Protein AF-A0A4V2V9N5-F1 (afdb_monomer)

Organism: Rhizobium sullae (NCBI:txid50338)

Sequence (216 aa):
MDKICREYNTDHERLFGAHVVWTDFKARLDALLKSLHTYPPVLHHDFVGLPFEEHFRKRVDDHRTHQERLLASREEAKRQMAEARATKIQSDARRVLGRDVDEWLSRGLVGDSGLKPEEVSAASDEGHDRMQRILFGKEREMEEQARQRMIASNKRTKARAMLTMAAGNAFATEQHAELWLNTGNPALRGARPIDYCTDDGTLAEVLLHLPKSRRR

Structure (mmCIF, N/CA/C/O backbone):
data_AF-A0A4V2V9N5-F1
#
_entry.id   AF-A0A4V2V9N5-F1
#
loop_
_atom_site.group_PDB
_atom_site.id
_atom_site.type_symbol
_atom_site.label_atom_id
_atom_site.label_alt_id
_atom_site.label_comp_id
_atom_site.label_asym_id
_atom_site.label_entity_id
_atom_site.label_seq_id
_atom_site.pdbx_PDB_ins_code
_atom_site.Cartn_x
_atom_site.Cartn_y
_atom_site.Cartn_z
_atom_site.occupancy
_atom_site.B_iso_or_equiv
_atom_site.auth_seq_id
_atom_site.auth_comp_id
_atom_site.auth_asym_id
_atom_site.auth_atom_id
_atom_site.pdbx_PDB_model_num
ATOM 1 N N . MET A 1 1 ? 59.777 25.377 -89.696 1.00 46.19 1 MET A N 1
ATOM 2 C CA . MET A 1 1 ? 59.028 26.087 -88.639 1.00 46.19 1 MET A CA 1
ATOM 3 C C . MET A 1 1 ? 57.807 25.306 -88.133 1.00 46.19 1 MET A C 1
ATOM 5 O O . MET A 1 1 ? 57.441 25.525 -86.996 1.00 46.19 1 MET A O 1
ATOM 9 N N . ASP A 1 2 ? 57.253 24.327 -88.869 1.00 50.34 2 ASP A N 1
ATOM 10 C CA . ASP A 1 2 ? 56.064 23.554 -88.426 1.00 50.34 2 ASP A CA 1
ATOM 11 C C . ASP A 1 2 ? 56.312 22.317 -87.535 1.00 50.34 2 ASP A C 1
ATOM 13 O O . ASP A 1 2 ? 55.369 21.753 -86.984 1.00 50.34 2 ASP A O 1
ATOM 17 N N . LYS A 1 3 ? 57.561 21.858 -87.372 1.00 47.22 3 LYS A N 1
ATOM 18 C CA . LYS A 1 3 ? 57.862 20.681 -86.529 1.00 47.22 3 LYS A CA 1
ATOM 19 C C . LYS A 1 3 ? 57.963 21.005 -85.036 1.00 47.22 3 LYS A C 1
ATOM 21 O O . LYS A 1 3 ? 57.568 20.184 -84.222 1.00 47.22 3 LYS A O 1
ATOM 26 N N . ILE A 1 4 ? 58.414 22.211 -84.688 1.00 47.72 4 ILE A N 1
ATOM 27 C CA . ILE A 1 4 ? 58.631 22.614 -83.290 1.00 47.72 4 ILE A CA 1
ATOM 28 C C . ILE A 1 4 ? 57.290 22.911 -82.598 1.00 47.72 4 ILE A C 1
ATOM 30 O O . ILE A 1 4 ? 57.096 22.526 -81.453 1.00 47.72 4 ILE A O 1
ATOM 34 N N . CYS A 1 5 ? 56.299 23.468 -83.302 1.00 43.88 5 CYS A N 1
ATOM 35 C CA . CYS A 1 5 ? 54.985 23.741 -82.704 1.00 43.88 5 CYS A CA 1
ATOM 36 C C . CYS A 1 5 ? 54.130 22.485 -82.433 1.00 43.88 5 CYS A C 1
ATOM 38 O O . CYS A 1 5 ? 53.184 22.570 -81.655 1.00 43.88 5 CYS A O 1
ATOM 40 N N . ARG A 1 6 ? 54.437 21.320 -83.031 1.00 45.06 6 ARG A N 1
ATOM 41 C CA . ARG A 1 6 ? 53.718 20.065 -82.724 1.00 45.06 6 ARG A CA 1
ATOM 42 C C . ARG A 1 6 ? 54.227 19.379 -81.460 1.00 45.06 6 ARG A C 1
ATOM 44 O O . ARG A 1 6 ? 53.406 18.860 -80.716 1.00 45.06 6 ARG A O 1
ATOM 51 N N . GLU A 1 7 ? 55.530 19.414 -81.183 1.00 45.56 7 GLU A N 1
ATOM 52 C CA . GLU A 1 7 ? 56.090 18.782 -79.977 1.00 45.56 7 GLU A CA 1
ATOM 53 C C . GLU A 1 7 ? 55.644 19.502 -78.694 1.00 45.56 7 GLU A C 1
ATOM 55 O O . GLU A 1 7 ? 55.208 18.836 -77.755 1.00 45.56 7 GLU A O 1
ATOM 60 N N . TYR A 1 8 ? 55.582 20.841 -78.700 1.00 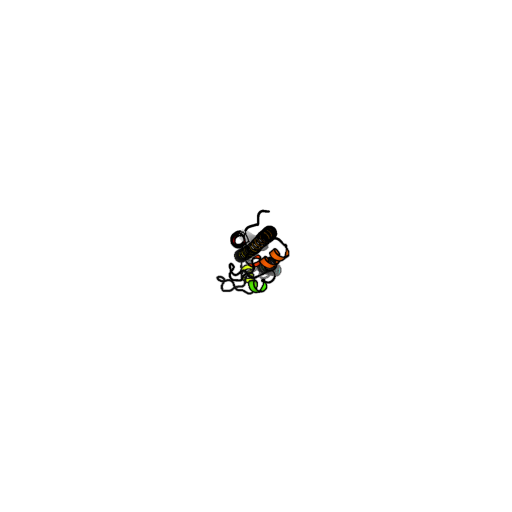43.03 8 TYR A N 1
ATOM 61 C CA . TYR A 1 8 ? 55.102 21.629 -77.553 1.00 43.03 8 TYR A CA 1
ATOM 62 C C . TYR A 1 8 ? 53.613 21.438 -77.216 1.00 43.03 8 TYR A C 1
ATOM 64 O O . TYR A 1 8 ? 53.221 21.669 -76.073 1.00 43.03 8 TYR A O 1
ATOM 72 N N . ASN A 1 9 ? 52.777 21.005 -78.167 1.00 46.34 9 ASN A N 1
ATOM 73 C CA . ASN A 1 9 ? 51.347 20.801 -77.912 1.00 46.34 9 ASN A CA 1
ATOM 74 C C . ASN A 1 9 ? 51.074 19.451 -77.215 1.00 46.34 9 ASN A C 1
ATOM 76 O O . ASN A 1 9 ? 50.208 19.354 -76.350 1.00 46.34 9 ASN A O 1
ATOM 80 N N . THR A 1 10 ? 51.879 18.427 -77.515 1.00 50.38 10 THR A N 1
ATOM 81 C CA . THR A 1 10 ? 51.791 17.097 -76.880 1.00 50.38 10 THR A CA 1
ATOM 82 C C . THR A 1 10 ? 52.189 17.105 -75.403 1.00 50.38 10 THR A C 1
ATOM 84 O O . THR A 1 10 ? 51.608 16.370 -74.604 1.00 50.38 10 THR A O 1
ATOM 87 N N . ASP A 1 11 ? 53.163 17.934 -75.023 1.00 49.66 11 ASP A N 1
ATOM 88 C CA . ASP A 1 11 ? 53.588 18.059 -73.624 1.00 49.66 11 ASP A CA 1
ATOM 89 C C . ASP A 1 11 ? 52.616 18.915 -72.804 1.00 49.66 11 ASP A C 1
ATOM 91 O O . ASP A 1 11 ? 52.364 18.609 -71.638 1.00 49.66 11 ASP A O 1
ATOM 95 N N . HIS A 1 12 ? 51.978 19.916 -73.422 1.00 49.59 12 HIS A N 1
ATOM 96 C CA . HIS A 1 12 ? 50.874 20.656 -72.808 1.00 49.59 12 HIS A CA 1
ATOM 97 C C . HIS A 1 12 ? 49.662 19.741 -72.553 1.00 49.59 12 HIS A C 1
ATOM 99 O O . HIS A 1 12 ? 49.151 19.707 -71.441 1.00 49.59 12 HIS A O 1
ATOM 105 N N . GLU A 1 13 ? 49.231 18.915 -73.507 1.00 48.28 13 GLU A N 1
ATOM 106 C CA . GLU A 1 13 ? 48.113 17.982 -73.277 1.00 48.28 13 GLU A CA 1
ATOM 107 C C . GLU A 1 13 ? 48.425 16.915 -72.212 1.00 48.28 13 GLU A C 1
ATOM 109 O O . GLU A 1 13 ? 47.551 16.557 -71.420 1.00 48.28 13 GLU A O 1
ATOM 114 N N . ARG A 1 14 ? 49.680 16.456 -72.110 1.00 51.47 14 ARG A N 1
ATOM 115 C CA . ARG A 1 14 ? 50.119 15.535 -71.044 1.00 51.47 14 ARG A CA 1
ATOM 116 C C . ARG A 1 14 ? 50.171 16.195 -69.668 1.00 51.47 14 ARG A C 1
ATOM 118 O O . ARG A 1 14 ? 49.753 15.575 -68.693 1.00 51.47 14 ARG A O 1
ATOM 125 N N . LEU A 1 15 ? 50.639 17.439 -69.577 1.00 50.19 15 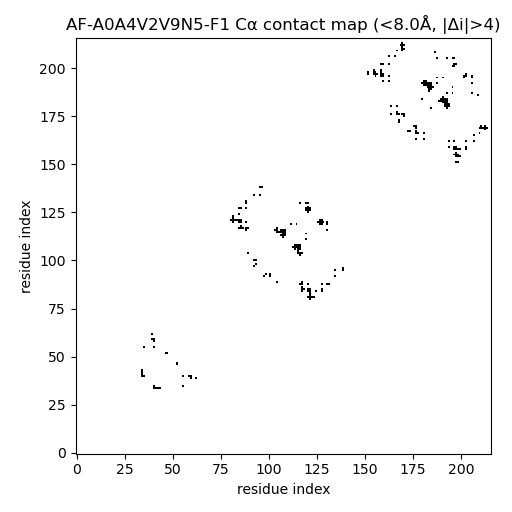LEU A N 1
ATOM 126 C CA . LEU A 1 15 ? 50.692 18.194 -68.320 1.00 50.19 15 LEU A CA 1
ATOM 127 C C . LEU A 1 15 ? 49.295 18.613 -67.839 1.00 50.19 15 LEU A C 1
ATOM 129 O O . LEU A 1 15 ? 49.005 18.522 -66.647 1.00 50.19 15 LEU A O 1
ATOM 133 N N . PHE A 1 16 ? 48.403 19.007 -68.752 1.00 50.97 16 PHE A N 1
ATOM 134 C CA . PHE A 1 16 ? 47.023 19.377 -68.425 1.00 50.97 16 PHE A CA 1
ATOM 135 C C . PHE A 1 16 ? 46.154 18.145 -68.140 1.00 50.97 16 PHE A C 1
ATOM 137 O O . PHE A 1 16 ? 45.370 18.164 -67.193 1.00 50.97 16 PHE A O 1
ATOM 144 N N . GLY A 1 17 ? 46.348 17.040 -68.868 1.00 55.94 17 GLY A N 1
ATOM 145 C CA . GLY A 1 17 ? 45.730 15.750 -68.554 1.00 55.94 17 GLY A CA 1
ATOM 146 C C . GLY A 1 17 ? 46.171 15.209 -67.190 1.00 55.94 17 GLY A C 1
ATOM 147 O O . GLY A 1 17 ? 45.334 14.774 -66.402 1.00 55.94 17 GLY A O 1
ATOM 148 N N . ALA A 1 18 ? 47.460 15.321 -66.852 1.00 58.81 18 ALA A N 1
ATOM 149 C CA . ALA A 1 18 ? 47.971 14.969 -65.526 1.00 58.81 18 ALA A CA 1
ATOM 150 C C . ALA A 1 18 ? 47.408 15.877 -64.417 1.00 58.81 18 ALA A C 1
ATOM 152 O O . ALA A 1 18 ? 47.126 15.396 -63.320 1.00 58.81 18 ALA A O 1
ATOM 153 N N . HIS A 1 19 ? 47.190 17.166 -64.702 1.00 60.72 19 HIS A N 1
ATOM 154 C CA . HIS A 1 19 ? 46.584 18.101 -63.754 1.00 60.72 19 HIS A 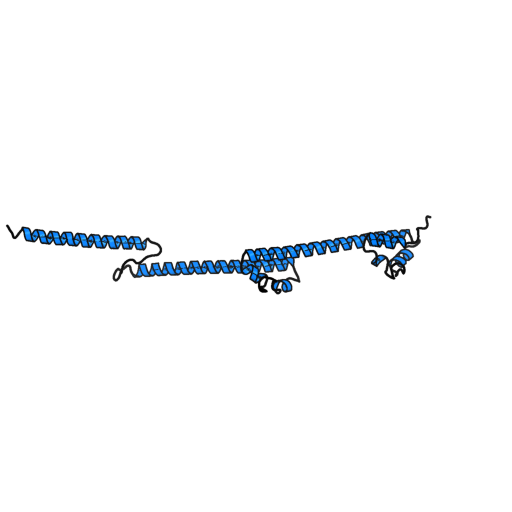CA 1
ATOM 155 C C . HIS A 1 19 ? 45.120 17.750 -63.455 1.00 60.72 19 HIS A C 1
ATOM 157 O O . HIS A 1 19 ? 44.737 17.747 -62.289 1.00 60.72 19 HIS A O 1
ATOM 163 N N . VAL A 1 20 ? 44.320 17.402 -64.471 1.00 67.00 20 VAL A N 1
ATOM 164 C CA . VAL A 1 20 ? 42.914 16.980 -64.295 1.00 67.00 20 VAL A CA 1
ATOM 165 C C . VAL A 1 20 ? 42.824 15.667 -63.507 1.00 67.00 20 VAL A C 1
ATOM 167 O O . VAL A 1 20 ? 42.049 15.561 -62.557 1.00 67.00 20 VAL A O 1
ATOM 170 N N . VAL A 1 21 ? 43.681 14.692 -63.827 1.00 72.88 21 VAL A N 1
ATOM 171 C CA . VAL A 1 21 ? 43.751 13.410 -63.103 1.00 72.88 21 VAL A CA 1
ATOM 172 C C . VAL A 1 21 ? 44.158 13.614 -61.639 1.00 72.88 21 VAL A C 1
ATOM 174 O O . VAL A 1 21 ? 43.588 12.991 -60.741 1.00 72.88 21 VAL A O 1
ATOM 177 N N . TRP A 1 22 ? 45.109 14.512 -61.373 1.00 72.44 22 TRP A N 1
ATOM 178 C CA . TRP A 1 22 ? 45.540 14.829 -60.013 1.00 72.44 22 TRP A CA 1
ATOM 179 C C . TRP A 1 22 ? 44.468 15.572 -59.208 1.00 72.44 22 TRP A C 1
ATOM 181 O O . TRP A 1 22 ? 44.251 15.251 -58.037 1.00 72.44 22 TRP A O 1
ATOM 191 N N . THR A 1 23 ? 43.762 16.534 -59.810 1.00 78.25 23 THR A N 1
ATOM 192 C CA . THR A 1 23 ? 42.667 17.246 -59.134 1.00 78.25 23 THR A CA 1
ATOM 193 C C . THR A 1 23 ? 41.504 16.324 -58.794 1.00 78.25 23 THR A C 1
ATOM 195 O O . THR A 1 23 ? 40.975 16.411 -57.686 1.00 78.25 23 THR A O 1
ATOM 198 N N . ASP A 1 24 ? 41.162 15.392 -59.685 1.00 74.56 24 ASP A N 1
ATOM 199 C CA . ASP A 1 24 ? 40.115 14.397 -59.442 1.00 74.56 24 ASP A CA 1
ATOM 200 C C . ASP A 1 24 ? 40.517 13.411 -58.343 1.00 74.56 24 ASP A C 1
ATOM 202 O O . ASP A 1 24 ? 39.718 13.096 -57.457 1.00 74.56 24 ASP A O 1
ATOM 206 N N . PHE A 1 25 ? 41.772 12.952 -58.349 1.00 73.62 25 PHE A N 1
ATOM 207 C CA . PHE A 1 25 ? 42.304 12.101 -57.288 1.00 73.62 25 PHE A CA 1
ATOM 208 C C . PHE A 1 25 ? 42.270 12.807 -55.926 1.00 73.62 25 PHE A C 1
ATOM 210 O O . PHE A 1 25 ? 41.779 12.242 -54.946 1.00 73.62 25 PHE A O 1
ATOM 217 N N . LYS A 1 26 ? 42.720 14.067 -55.868 1.00 78.38 26 LYS A N 1
ATOM 218 C CA . LYS A 1 26 ? 42.688 14.878 -54.647 1.00 78.38 26 LYS A CA 1
ATOM 219 C C . LYS A 1 26 ? 41.258 15.091 -54.145 1.00 78.38 26 LYS A C 1
ATOM 221 O O . LYS A 1 26 ? 41.007 14.904 -52.959 1.00 78.38 26 LYS A O 1
ATOM 226 N N . ALA A 1 27 ? 40.311 15.401 -55.031 1.00 77.19 27 ALA A N 1
ATOM 227 C CA . ALA A 1 27 ? 38.904 15.568 -54.666 1.00 77.19 27 ALA A CA 1
ATOM 228 C C . ALA A 1 27 ? 38.295 14.278 -54.086 1.00 77.19 27 ALA A C 1
ATOM 230 O O . ALA A 1 27 ? 37.573 14.331 -53.089 1.00 77.19 27 ALA A O 1
ATOM 231 N N . ARG A 1 28 ? 38.629 13.111 -54.657 1.00 72.44 28 ARG A N 1
ATOM 232 C CA . ARG A 1 28 ? 38.215 11.801 -54.124 1.00 72.44 28 ARG A CA 1
ATOM 233 C C . ARG A 1 28 ? 38.836 11.512 -52.757 1.00 72.44 28 ARG A C 1
ATOM 235 O O . ARG A 1 28 ? 38.147 10.985 -51.888 1.00 72.44 28 ARG A O 1
ATOM 242 N N . LEU A 1 29 ? 40.101 11.875 -52.546 1.00 74.06 29 LEU A N 1
ATOM 243 C CA . LEU A 1 29 ? 40.788 11.697 -51.264 1.00 74.06 29 LEU A CA 1
ATOM 244 C C . LEU A 1 29 ? 40.228 12.630 -50.179 1.00 74.06 29 LEU A C 1
ATOM 246 O O . LEU A 1 29 ? 39.997 12.188 -49.057 1.00 74.06 29 LEU A O 1
ATOM 250 N N . ASP A 1 30 ? 39.916 13.881 -50.519 1.00 78.62 30 ASP A N 1
ATOM 251 C CA . ASP A 1 30 ? 39.253 14.826 -49.614 1.00 78.62 30 ASP A CA 1
ATOM 252 C C . ASP A 1 30 ? 37.828 14.368 -49.261 1.00 78.62 30 ASP A C 1
ATOM 254 O O . ASP A 1 30 ? 37.408 14.469 -48.106 1.00 78.62 30 ASP A O 1
ATOM 258 N N . ALA A 1 31 ? 37.079 13.826 -50.228 1.00 73.94 31 ALA A N 1
ATOM 259 C CA . ALA A 1 31 ? 35.769 13.220 -49.983 1.00 73.94 31 ALA A CA 1
ATOM 260 C C . ALA A 1 31 ? 35.875 11.979 -49.081 1.00 73.94 31 ALA A C 1
ATOM 262 O O . ALA A 1 31 ? 35.074 11.815 -48.159 1.00 73.94 31 ALA A O 1
ATOM 263 N N . LEU A 1 32 ? 36.902 11.149 -49.286 1.00 71.81 32 LEU A N 1
ATOM 264 C CA . LEU A 1 32 ? 37.198 9.989 -48.450 1.00 71.81 32 LEU A CA 1
ATOM 265 C C . LEU A 1 32 ? 37.525 10.418 -47.016 1.00 71.81 32 LEU A C 1
ATOM 267 O O . LEU A 1 32 ? 36.907 9.912 -46.081 1.00 71.81 32 LEU A O 1
ATOM 271 N N . LEU A 1 33 ? 38.413 11.395 -46.820 1.00 73.88 33 LEU A N 1
ATOM 272 C CA . LEU A 1 33 ? 38.733 11.932 -45.494 1.00 73.88 33 LEU A CA 1
ATOM 273 C C . LEU A 1 33 ? 37.489 12.515 -44.811 1.00 73.88 33 LEU A C 1
ATOM 275 O O . LEU A 1 33 ? 37.222 12.207 -43.652 1.00 73.88 33 LEU A O 1
ATOM 279 N N . LYS A 1 34 ? 36.664 13.282 -45.532 1.00 74.50 34 LYS A N 1
ATOM 280 C CA . LYS A 1 34 ? 35.389 13.793 -45.000 1.00 74.50 34 LYS A CA 1
ATOM 281 C C . LYS A 1 34 ? 34.441 12.663 -44.596 1.00 74.50 34 LYS A C 1
ATOM 283 O O . LYS A 1 34 ? 33.866 12.724 -43.512 1.00 74.50 34 LYS A O 1
ATOM 288 N N . SER A 1 35 ? 34.323 11.609 -45.404 1.00 69.25 35 SER A N 1
ATOM 289 C CA . SER A 1 35 ? 33.500 10.437 -45.074 1.00 69.25 35 SER A CA 1
ATOM 290 C C . SER A 1 35 ? 34.042 9.657 -43.866 1.00 69.25 35 SER A C 1
ATOM 292 O O . SER A 1 35 ? 33.259 9.171 -43.057 1.00 69.25 35 SER A O 1
ATOM 294 N N . LEU A 1 36 ? 35.370 9.618 -43.674 1.00 65.62 36 LEU A N 1
ATOM 295 C CA . LEU A 1 36 ? 36.013 9.034 -42.490 1.00 65.62 36 LEU A CA 1
ATOM 296 C C . LEU A 1 36 ? 35.773 9.853 -41.217 1.00 65.62 36 LEU A C 1
ATOM 298 O O . LEU A 1 36 ? 35.799 9.292 -40.122 1.00 65.62 36 LEU A O 1
ATOM 302 N N . HIS A 1 37 ? 35.580 11.163 -41.332 1.00 68.12 37 HIS A N 1
ATOM 303 C CA . HIS A 1 37 ? 35.297 12.040 -40.195 1.00 68.12 37 HIS A CA 1
ATOM 304 C C . HIS A 1 37 ? 33.796 12.229 -39.932 1.00 68.12 37 HIS A C 1
ATOM 306 O O . HIS A 1 37 ? 33.429 12.785 -38.899 1.00 68.12 37 HIS A O 1
ATOM 312 N N . THR A 1 38 ? 32.930 11.744 -40.825 1.00 68.19 38 THR A N 1
ATOM 313 C CA . THR A 1 38 ? 31.473 11.830 -40.685 1.00 68.19 38 THR A CA 1
ATOM 314 C C . THR A 1 38 ? 30.937 10.611 -39.933 1.00 68.19 38 THR A C 1
ATOM 316 O O . THR A 1 38 ? 31.365 9.482 -40.170 1.00 68.19 38 THR A O 1
ATOM 319 N N . TYR A 1 39 ? 29.996 10.838 -39.014 1.00 64.19 39 TYR A N 1
ATOM 320 C CA . TYR A 1 39 ? 29.328 9.785 -38.249 1.00 64.19 39 TYR A CA 1
ATOM 321 C C . TYR A 1 39 ? 27.808 9.853 -38.483 1.00 64.19 39 TYR A C 1
ATOM 323 O O . TYR A 1 39 ? 27.218 10.887 -38.161 1.00 64.19 39 TYR A O 1
ATOM 331 N N . PRO A 1 40 ? 27.152 8.794 -39.003 1.00 65.56 40 PRO A N 1
ATOM 332 C CA . PRO A 1 40 ? 27.706 7.491 -39.398 1.00 65.56 40 PRO A CA 1
ATOM 333 C C . PRO A 1 40 ? 28.576 7.558 -40.672 1.00 65.56 40 PRO A C 1
ATOM 335 O O . PRO A 1 40 ? 28.411 8.481 -41.471 1.00 65.56 40 PRO A O 1
ATOM 338 N N . PRO A 1 41 ? 29.495 6.593 -40.883 1.00 65.56 41 PRO A N 1
ATOM 339 C CA . PRO A 1 41 ? 30.292 6.527 -42.106 1.00 65.56 41 PRO A CA 1
ATOM 340 C C . PRO A 1 41 ? 29.387 6.214 -43.306 1.00 65.56 41 PRO A C 1
ATOM 342 O O . PRO A 1 41 ? 28.759 5.158 -43.357 1.00 65.56 41 PRO A O 1
ATOM 345 N N . VAL A 1 42 ? 29.321 7.127 -44.277 1.00 65.44 42 VAL A N 1
ATOM 346 C CA . VAL A 1 42 ? 28.552 6.945 -45.518 1.00 65.44 42 VAL A CA 1
ATOM 347 C C . VAL A 1 42 ? 29.514 6.660 -46.669 1.00 65.44 42 VAL A C 1
ATOM 349 O O . VAL A 1 42 ? 30.391 7.469 -46.975 1.00 65.44 42 VAL A O 1
ATOM 352 N N . LEU A 1 43 ? 29.356 5.503 -47.315 1.00 62.69 43 LEU A N 1
ATOM 353 C CA . LEU A 1 43 ? 30.131 5.131 -48.499 1.00 62.69 43 LEU A CA 1
ATOM 354 C C . LEU A 1 43 ? 29.484 5.765 -49.734 1.00 62.69 43 LEU A C 1
ATOM 356 O O . LEU A 1 43 ? 28.502 5.255 -50.263 1.00 62.69 43 LEU A O 1
ATOM 360 N N . HIS A 1 44 ? 30.011 6.904 -50.177 1.00 60.69 44 HIS A N 1
ATOM 361 C CA . HIS A 1 44 ? 29.513 7.587 -51.377 1.00 60.69 44 HIS A CA 1
ATOM 362 C C . HIS A 1 44 ? 30.142 7.070 -52.684 1.00 60.69 44 HIS A C 1
ATOM 364 O O . HIS A 1 44 ? 29.646 7.397 -53.762 1.00 60.69 44 HIS A O 1
ATOM 370 N N . HIS A 1 45 ? 31.213 6.270 -52.611 1.00 58.38 45 HIS A N 1
ATOM 371 C CA . HIS A 1 45 ? 31.968 5.793 -53.773 1.00 58.38 45 HIS A CA 1
ATOM 372 C C . HIS A 1 45 ? 32.368 4.318 -53.647 1.00 58.38 45 HIS A C 1
ATOM 374 O O . HIS A 1 45 ? 32.608 3.825 -52.545 1.00 58.38 45 HIS A O 1
ATOM 380 N N . ASP A 1 46 ? 32.472 3.641 -54.794 1.00 59.16 46 ASP A N 1
ATOM 381 C CA . ASP A 1 46 ? 33.043 2.299 -54.915 1.00 59.16 46 ASP A CA 1
ATOM 382 C C . ASP A 1 46 ? 34.556 2.391 -54.659 1.00 59.16 46 ASP A C 1
ATOM 384 O O . ASP A 1 46 ? 35.336 2.797 -55.521 1.00 59.16 46 ASP A O 1
ATOM 388 N N . PHE A 1 47 ? 34.984 2.076 -53.437 1.00 59.84 47 PHE A N 1
ATOM 389 C CA . PHE A 1 47 ? 36.396 2.091 -53.030 1.00 59.84 47 PHE A CA 1
ATOM 390 C C . PHE A 1 47 ? 37.120 0.774 -53.359 1.00 59.84 47 PHE A C 1
ATOM 392 O O . PHE A 1 47 ? 38.129 0.447 -52.728 1.00 59.84 47 PHE A O 1
ATOM 399 N N . VAL A 1 48 ? 36.605 0.020 -54.337 1.00 55.78 48 VAL A N 1
ATOM 400 C CA . VAL A 1 48 ? 37.137 -1.278 -54.764 1.00 55.78 48 VAL A CA 1
ATOM 401 C C . VAL A 1 48 ? 38.616 -1.120 -55.131 1.00 55.78 48 VAL A C 1
ATOM 403 O O . VAL A 1 48 ? 38.962 -0.421 -56.083 1.00 55.78 48 VAL A O 1
ATOM 406 N N . GLY A 1 49 ? 39.495 -1.755 -54.350 1.00 58.56 49 GLY A N 1
ATOM 407 C CA . GLY A 1 49 ? 40.942 -1.778 -54.592 1.00 58.56 49 GLY A CA 1
ATOM 408 C C . GLY A 1 49 ? 41.785 -0.750 -53.823 1.00 58.56 49 GLY A C 1
ATOM 409 O O . GLY A 1 49 ? 43.001 -0.726 -54.009 1.00 58.56 49 GLY A O 1
ATOM 410 N N . LEU A 1 50 ? 41.201 0.073 -52.941 1.00 64.12 50 LEU A N 1
ATOM 411 C CA . LEU A 1 50 ? 41.982 0.898 -52.008 1.00 64.12 50 LEU A CA 1
ATOM 412 C C . LEU A 1 50 ? 42.312 0.115 -50.722 1.00 64.12 50 LEU A C 1
ATOM 414 O O . LEU A 1 50 ? 41.429 -0.551 -50.179 1.00 64.12 50 LEU A O 1
ATOM 418 N N . PRO A 1 51 ? 43.519 0.271 -50.136 1.00 66.25 51 PRO A N 1
ATOM 419 C CA . PRO A 1 51 ? 43.939 -0.419 -48.904 1.00 66.25 51 PRO A CA 1
ATOM 420 C C . PRO A 1 51 ? 43.209 0.070 -47.633 1.00 66.25 51 PRO A C 1
ATOM 422 O O . PRO A 1 51 ? 43.686 -0.115 -46.518 1.00 66.25 51 PRO A O 1
ATOM 425 N N . PHE A 1 52 ? 42.053 0.721 -47.784 1.00 67.94 52 PHE A N 1
ATOM 426 C CA . PHE A 1 52 ? 41.230 1.257 -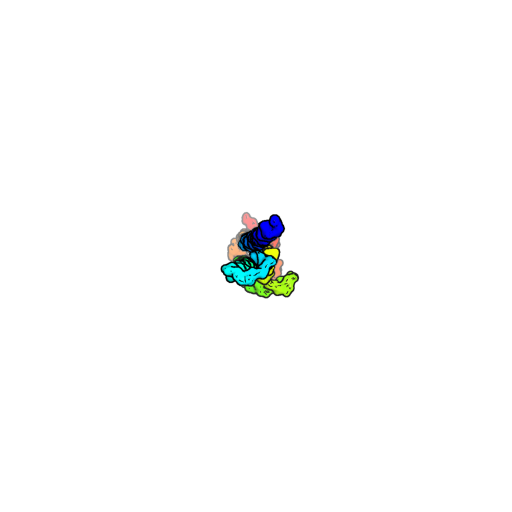46.701 1.00 67.94 52 PHE A CA 1
ATOM 427 C C . PHE A 1 52 ? 39.859 0.585 -46.598 1.00 67.94 52 PHE A C 1
ATOM 429 O O . PHE A 1 52 ? 39.117 0.869 -45.660 1.00 67.94 52 PHE A O 1
ATOM 436 N N . GLU A 1 53 ? 39.517 -0.319 -47.520 1.00 72.12 53 GLU A N 1
ATOM 437 C CA . GLU A 1 53 ? 38.222 -1.004 -47.538 1.00 72.12 53 GLU A CA 1
ATOM 438 C C . GLU A 1 53 ? 37.933 -1.744 -46.220 1.00 72.12 53 GLU A C 1
ATOM 440 O O . GLU A 1 53 ? 36.857 -1.589 -45.639 1.00 72.12 53 GLU A O 1
ATOM 445 N N . GLU A 1 54 ? 38.916 -2.469 -45.680 1.00 75.88 54 GLU A N 1
ATOM 446 C CA . GLU A 1 54 ? 38.785 -3.160 -44.390 1.00 75.88 54 GLU A CA 1
ATOM 447 C C . GLU A 1 54 ? 38.562 -2.191 -43.220 1.00 75.88 54 GLU A C 1
ATOM 449 O O . GLU A 1 54 ? 37.766 -2.468 -42.322 1.00 75.88 54 GLU A O 1
ATOM 454 N N . HIS A 1 55 ? 39.206 -1.020 -43.243 1.00 75.38 55 HIS A N 1
ATOM 455 C CA . HIS A 1 55 ? 39.031 0.006 -42.213 1.00 75.38 55 HIS A CA 1
ATOM 456 C C . HIS A 1 55 ? 37.623 0.609 -42.232 1.00 75.38 55 HIS A C 1
ATOM 458 O O . HIS A 1 55 ? 37.042 0.858 -41.172 1.00 75.38 55 HIS A O 1
ATOM 464 N N . PHE A 1 56 ? 37.058 0.817 -43.423 1.00 75.75 56 PHE A N 1
ATOM 465 C CA . PHE A 1 56 ? 35.679 1.269 -43.577 1.00 75.75 56 PHE A CA 1
ATOM 466 C C . PHE A 1 56 ? 34.679 0.213 -43.113 1.00 75.75 56 PHE A C 1
ATOM 468 O O . PHE A 1 56 ? 33.800 0.539 -42.314 1.00 75.75 56 PHE A O 1
ATOM 475 N N . ARG A 1 57 ? 34.842 -1.049 -43.540 1.00 78.00 57 ARG A N 1
ATOM 476 C CA . ARG A 1 57 ? 34.002 -2.170 -43.081 1.00 78.00 57 ARG A CA 1
ATOM 477 C C . ARG A 1 57 ? 34.009 -2.272 -41.558 1.00 78.00 57 ARG A C 1
ATOM 479 O O . ARG A 1 57 ? 32.947 -2.243 -40.944 1.00 78.00 57 ARG A O 1
ATOM 486 N N . LYS A 1 58 ? 35.199 -2.244 -40.948 1.00 82.94 58 L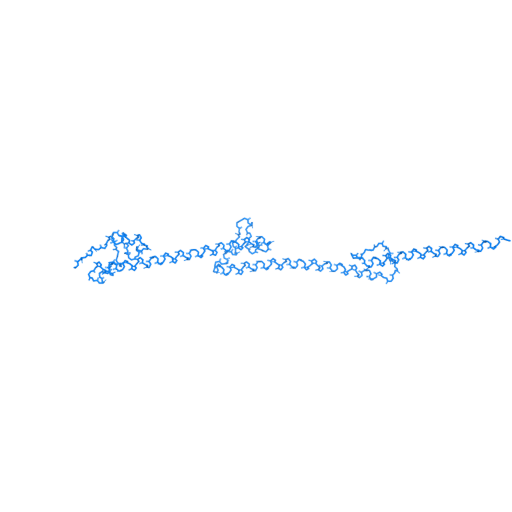YS A N 1
ATOM 487 C CA . LYS A 1 58 ? 35.355 -2.269 -39.489 1.00 82.94 58 LYS A CA 1
ATOM 488 C C . LYS A 1 58 ? 34.604 -1.127 -38.801 1.00 82.94 58 LYS A C 1
ATOM 490 O O . LYS A 1 58 ? 33.925 -1.362 -37.813 1.00 82.94 58 LYS A O 1
ATOM 495 N N . ARG A 1 59 ? 34.669 0.102 -39.323 1.00 80.81 59 ARG A N 1
ATOM 496 C CA . ARG A 1 59 ? 33.946 1.245 -38.735 1.00 80.81 59 ARG A CA 1
ATOM 497 C C . ARG A 1 59 ? 32.430 1.159 -38.882 1.00 80.81 59 ARG A C 1
ATOM 499 O O . ARG A 1 59 ? 31.718 1.575 -37.970 1.00 80.81 59 ARG A O 1
ATOM 506 N N . VAL A 1 60 ? 31.937 0.656 -40.012 1.00 82.38 60 VAL A N 1
ATOM 507 C CA . VAL A 1 60 ? 30.502 0.397 -40.207 1.00 82.38 60 VAL A CA 1
ATOM 508 C C . VAL A 1 60 ? 30.028 -0.669 -39.215 1.00 82.38 60 VAL A C 1
ATOM 510 O O . VAL A 1 60 ? 29.013 -0.469 -38.546 1.00 82.38 60 VAL A O 1
ATOM 513 N N . ASP A 1 61 ? 30.793 -1.750 -39.050 1.00 85.81 61 ASP A N 1
ATOM 514 C CA . ASP A 1 61 ? 30.506 -2.806 -38.075 1.00 85.81 61 ASP A CA 1
ATOM 515 C C . ASP A 1 61 ? 30.572 -2.296 -36.626 1.00 85.81 61 ASP A C 1
ATOM 517 O O . ASP A 1 61 ? 29.675 -2.594 -35.834 1.00 85.81 61 ASP A O 1
ATOM 521 N N . ASP A 1 62 ? 31.572 -1.479 -36.275 1.00 86.38 62 ASP A N 1
ATOM 522 C CA . ASP A 1 62 ? 31.696 -0.844 -34.957 1.00 86.38 62 ASP A CA 1
ATOM 523 C C . ASP A 1 62 ? 30.498 0.077 -34.675 1.00 86.38 62 ASP A C 1
ATOM 525 O O . ASP A 1 62 ? 29.951 0.068 -33.570 1.00 86.38 62 ASP A O 1
ATOM 529 N N . HIS A 1 63 ? 30.048 0.849 -35.673 1.00 83.69 63 HIS A N 1
ATOM 530 C CA . HIS A 1 63 ? 28.861 1.696 -35.556 1.00 83.69 63 HIS A CA 1
ATOM 531 C C . HIS A 1 63 ? 27.594 0.866 -35.336 1.00 83.69 63 HIS A C 1
ATOM 533 O O . HIS A 1 63 ? 26.843 1.154 -34.403 1.00 83.69 63 HIS A O 1
ATOM 539 N N . ARG A 1 64 ? 27.377 -0.182 -36.141 1.00 86.94 64 ARG A N 1
ATOM 540 C CA . ARG A 1 64 ? 26.240 -1.098 -35.973 1.00 86.94 64 ARG A CA 1
ATOM 541 C C . ARG A 1 64 ? 26.252 -1.721 -34.578 1.00 86.94 64 ARG A C 1
ATOM 543 O O . ARG A 1 64 ? 25.265 -1.616 -33.857 1.00 86.94 64 ARG A O 1
ATOM 550 N N . THR A 1 65 ? 27.394 -2.263 -34.164 1.00 90.69 65 THR A N 1
ATOM 551 C CA . THR A 1 65 ? 27.577 -2.867 -32.837 1.00 90.69 65 THR A CA 1
ATOM 552 C C . THR A 1 65 ? 27.317 -1.852 -31.720 1.00 90.69 65 THR A C 1
ATOM 554 O O . THR A 1 65 ? 26.717 -2.180 -30.698 1.00 90.69 65 THR A O 1
ATOM 557 N N . HIS A 1 66 ? 27.748 -0.599 -31.888 1.00 88.81 66 HIS A N 1
ATOM 558 C CA . HIS A 1 66 ? 27.477 0.465 -30.925 1.00 88.81 66 HIS A CA 1
ATOM 559 C C . HIS A 1 66 ? 25.979 0.790 -30.831 1.00 88.81 66 HIS A C 1
ATOM 561 O O . HIS A 1 66 ? 25.455 0.880 -29.723 1.00 88.81 66 HIS A O 1
ATOM 567 N N . GLN A 1 67 ? 25.277 0.913 -31.962 1.00 89.62 67 GLN A N 1
ATOM 568 C CA . GLN A 1 67 ? 23.827 1.142 -31.986 1.00 89.62 67 GLN A CA 1
ATOM 569 C C . GLN A 1 67 ? 23.058 -0.020 -31.346 1.00 89.62 67 GLN A C 1
ATOM 571 O O . GLN A 1 67 ? 22.194 0.210 -30.502 1.00 89.62 67 GLN A O 1
ATOM 576 N N . GLU A 1 68 ? 23.420 -1.263 -31.667 1.00 93.31 68 GLU A N 1
ATOM 577 C CA . GLU A 1 68 ? 22.845 -2.464 -31.050 1.00 93.31 68 GLU A CA 1
ATOM 578 C C . GLU A 1 68 ? 23.051 -2.469 -29.530 1.00 93.31 68 GLU A C 1
ATOM 580 O O . GLU A 1 68 ? 22.103 -2.704 -28.781 1.00 93.31 68 GLU A O 1
ATOM 585 N N . ARG A 1 69 ? 24.255 -2.123 -29.050 1.00 94.38 69 ARG A N 1
ATOM 586 C CA . ARG A 1 69 ? 24.537 -1.990 -27.610 1.00 94.38 69 ARG A CA 1
ATOM 587 C C . ARG A 1 69 ? 23.711 -0.891 -26.950 1.00 94.38 69 ARG A C 1
ATOM 589 O O . ARG A 1 69 ? 23.228 -1.096 -25.840 1.00 94.38 69 ARG A O 1
ATOM 596 N N . LEU A 1 70 ? 23.541 0.262 -27.598 1.00 94.12 70 LEU A N 1
ATOM 597 C CA . LEU A 1 70 ? 22.719 1.352 -27.064 1.00 94.12 70 LEU A CA 1
ATOM 598 C C . LEU A 1 70 ? 21.247 0.947 -26.956 1.00 94.12 70 LEU A C 1
ATOM 600 O O . LEU A 1 70 ? 20.609 1.236 -25.946 1.00 94.12 70 LEU A O 1
ATOM 604 N N . LEU A 1 71 ? 20.709 0.264 -27.969 1.00 94.31 71 LEU A N 1
ATOM 605 C CA . LEU A 1 71 ? 19.340 -0.250 -27.940 1.00 94.31 71 LEU A CA 1
ATOM 606 C C . LEU A 1 71 ? 19.173 -1.315 -26.852 1.00 94.31 71 LEU A C 1
ATOM 608 O O . LEU A 1 71 ? 18.264 -1.204 -26.034 1.00 94.31 71 LEU A O 1
ATOM 612 N N . ALA A 1 72 ? 20.093 -2.280 -26.775 1.00 95.25 72 ALA A N 1
ATOM 613 C CA . ALA A 1 72 ? 20.086 -3.305 -25.735 1.00 95.25 72 ALA A CA 1
ATOM 614 C C . ALA A 1 72 ? 20.168 -2.694 -24.326 1.00 95.25 72 ALA A C 1
ATOM 616 O O . ALA A 1 72 ? 19.407 -3.077 -23.442 1.00 95.25 72 ALA A O 1
ATOM 617 N N . SER A 1 73 ? 21.034 -1.695 -24.127 1.00 95.25 73 SER A N 1
ATOM 618 C CA . SER A 1 73 ? 21.162 -0.975 -22.857 1.00 95.25 73 SER A CA 1
ATOM 619 C C . SER A 1 73 ? 19.886 -0.214 -22.487 1.00 95.25 73 SER A C 1
ATOM 621 O O . SER A 1 73 ? 19.492 -0.223 -21.323 1.00 95.25 73 SER A O 1
ATOM 623 N N . ARG A 1 74 ? 19.202 0.405 -23.459 1.00 95.56 74 ARG A N 1
ATOM 624 C CA . ARG A 1 74 ? 17.918 1.086 -23.225 1.00 95.56 74 ARG A CA 1
ATOM 625 C C . ARG A 1 74 ? 16.810 0.111 -22.839 1.00 95.56 74 ARG A C 1
ATOM 627 O O . ARG A 1 74 ? 16.057 0.398 -21.914 1.00 95.56 74 ARG A O 1
ATOM 634 N N . GLU A 1 75 ? 16.708 -1.025 -23.520 1.00 95.25 75 GLU A N 1
ATOM 635 C CA . GLU A 1 75 ? 15.705 -2.048 -23.202 1.00 95.25 75 GLU A CA 1
ATOM 636 C C . GLU A 1 75 ? 15.983 -2.737 -21.860 1.00 95.25 75 GLU A C 1
ATOM 638 O O . GLU A 1 75 ? 15.059 -3.030 -21.103 1.00 95.25 75 GLU A O 1
ATOM 643 N N . GLU A 1 76 ? 17.251 -2.951 -21.513 1.00 95.31 76 GLU A N 1
ATOM 644 C CA . GLU A 1 76 ? 17.646 -3.408 -20.179 1.00 95.31 76 GLU A CA 1
ATOM 645 C C . GLU A 1 76 ? 17.259 -2.390 -19.099 1.00 95.31 76 GLU A C 1
ATOM 647 O O . GLU A 1 76 ? 16.601 -2.753 -18.128 1.00 95.31 76 GLU A O 1
ATOM 652 N N . ALA A 1 77 ? 17.563 -1.103 -19.297 1.00 95.31 77 ALA A N 1
ATOM 653 C CA . ALA A 1 77 ? 17.193 -0.056 -18.346 1.00 95.31 77 ALA A CA 1
ATOM 654 C C . ALA A 1 77 ? 15.671 0.021 -18.127 1.00 95.31 77 ALA A C 1
ATOM 656 O O . ALA A 1 77 ? 15.215 0.133 -16.990 1.00 95.31 77 ALA A O 1
ATOM 657 N N . LYS A 1 78 ? 14.867 -0.102 -19.194 1.00 93.88 78 LYS A N 1
ATOM 658 C CA . LYS A 1 78 ? 13.399 -0.156 -19.083 1.00 93.88 78 LYS A CA 1
ATOM 659 C C . LYS A 1 78 ? 12.924 -1.359 -18.268 1.00 93.88 78 LYS A C 1
ATOM 661 O O . LYS A 1 78 ? 12.042 -1.200 -17.424 1.00 93.88 78 LYS A O 1
ATOM 666 N N . ARG A 1 79 ? 13.503 -2.544 -18.498 1.00 95.25 79 ARG A N 1
ATOM 667 C CA . ARG A 1 79 ? 13.176 -3.764 -17.740 1.00 95.25 79 ARG A CA 1
ATOM 668 C C . ARG A 1 79 ? 13.521 -3.615 -16.262 1.00 95.25 79 ARG A C 1
ATOM 670 O O . ARG A 1 79 ? 12.667 -3.880 -15.424 1.00 95.25 79 ARG A O 1
ATOM 677 N N . GLN A 1 80 ? 14.706 -3.092 -15.952 1.00 96.62 80 GLN A N 1
ATOM 678 C CA . GLN A 1 80 ? 15.129 -2.836 -14.573 1.00 96.62 80 GLN A CA 1
ATOM 679 C C . GLN A 1 80 ? 14.210 -1.838 -13.862 1.00 96.62 80 GLN A C 1
ATOM 681 O O . GLN A 1 80 ? 13.846 -2.049 -12.708 1.00 96.62 80 GLN A O 1
ATOM 686 N N . MET A 1 81 ? 13.777 -0.773 -14.544 1.00 96.25 81 MET A N 1
ATOM 687 C CA . MET A 1 81 ? 12.811 0.175 -13.977 1.00 96.25 81 MET A CA 1
ATOM 688 C C . MET A 1 81 ? 11.450 -0.481 -13.708 1.00 96.25 81 MET A C 1
ATOM 690 O O . MET A 1 81 ? 10.864 -0.260 -12.648 1.00 96.25 81 MET A O 1
ATOM 694 N N . ALA A 1 82 ? 10.953 -1.309 -14.631 1.00 95.81 82 ALA A N 1
ATOM 695 C CA . ALA A 1 82 ? 9.699 -2.040 -14.450 1.00 95.81 82 ALA A CA 1
ATOM 696 C C . ALA A 1 82 ? 9.763 -3.013 -13.261 1.00 95.81 82 ALA A C 1
ATOM 698 O O . ALA A 1 82 ? 8.866 -3.020 -12.415 1.00 95.81 82 ALA A O 1
ATOM 699 N N . GLU A 1 83 ? 10.849 -3.776 -13.148 1.00 96.62 83 GLU A N 1
ATOM 700 C CA . GLU A 1 83 ? 11.076 -4.710 -12.043 1.00 96.62 83 GLU A CA 1
ATOM 701 C C . GLU A 1 83 ? 11.249 -3.986 -10.700 1.00 96.62 83 GLU A C 1
ATOM 703 O O . GLU A 1 83 ? 10.691 -4.413 -9.685 1.00 96.62 83 GLU A O 1
ATOM 708 N N . ALA A 1 84 ? 11.943 -2.844 -10.686 1.00 97.00 84 ALA A N 1
ATOM 709 C CA . ALA A 1 84 ? 12.085 -2.018 -9.492 1.00 97.00 84 ALA A CA 1
ATOM 710 C C . ALA A 1 84 ? 10.724 -1.513 -8.988 1.00 97.00 84 ALA A C 1
ATOM 712 O O . ALA A 1 84 ? 10.456 -1.571 -7.786 1.00 97.00 84 ALA A O 1
ATOM 713 N N . ARG A 1 85 ? 9.830 -1.073 -9.888 1.00 96.81 85 ARG A N 1
ATOM 714 C CA . ARG A 1 85 ? 8.465 -0.654 -9.520 1.00 96.81 85 ARG A CA 1
ATOM 715 C C . ARG A 1 85 ? 7.635 -1.806 -8.961 1.00 96.81 85 ARG A C 1
ATOM 717 O O . ARG A 1 85 ? 6.963 -1.621 -7.944 1.00 96.81 85 ARG A O 1
ATOM 724 N N . ALA A 1 86 ? 7.698 -2.982 -9.588 1.00 95.75 86 ALA A N 1
ATOM 725 C CA . ALA A 1 86 ? 7.009 -4.182 -9.111 1.00 95.75 86 ALA A CA 1
ATOM 726 C C . ALA A 1 86 ? 7.513 -4.611 -7.721 1.00 95.75 86 ALA A C 1
ATOM 728 O O . ALA A 1 86 ? 6.729 -4.806 -6.792 1.00 95.75 86 ALA A O 1
ATOM 729 N N . THR A 1 87 ? 8.831 -4.666 -7.540 1.00 96.50 87 THR A N 1
ATOM 730 C CA . THR A 1 87 ? 9.454 -5.032 -6.260 1.00 96.50 87 THR A CA 1
ATOM 731 C C . THR A 1 87 ? 9.090 -4.035 -5.163 1.00 96.50 87 THR A C 1
ATOM 733 O O . THR A 1 87 ? 8.733 -4.432 -4.052 1.00 96.50 87 THR A O 1
ATOM 736 N N . LYS A 1 88 ? 9.115 -2.734 -5.478 1.00 96.50 88 LYS A N 1
ATOM 737 C CA . LYS A 1 88 ? 8.765 -1.674 -4.530 1.00 96.50 88 LYS A CA 1
ATOM 738 C C . LYS A 1 88 ? 7.314 -1.784 -4.064 1.00 96.50 88 LYS A C 1
ATOM 740 O O . LYS A 1 88 ? 7.067 -1.722 -2.860 1.00 96.50 88 LYS A O 1
ATOM 745 N N . ILE A 1 89 ? 6.358 -2.008 -4.976 1.00 95.75 89 ILE A N 1
ATOM 746 C CA . ILE A 1 89 ? 4.952 -2.142 -4.568 1.00 95.75 89 ILE A CA 1
ATOM 747 C C . ILE A 1 89 ? 4.728 -3.394 -3.714 1.00 95.75 89 ILE A C 1
ATOM 749 O O . ILE A 1 89 ? 3.992 -3.332 -2.733 1.00 95.75 89 ILE A O 1
ATOM 753 N N . GLN A 1 90 ? 5.410 -4.505 -4.012 1.00 95.38 90 GLN A N 1
ATOM 754 C CA . GLN A 1 90 ? 5.353 -5.706 -3.177 1.00 95.38 90 GLN A CA 1
ATOM 755 C C . GLN A 1 90 ? 5.927 -5.451 -1.777 1.00 95.38 90 GLN A C 1
ATOM 757 O O . GLN A 1 90 ? 5.325 -5.861 -0.783 1.00 95.38 90 GLN A O 1
ATOM 762 N N . SER A 1 91 ? 7.076 -4.771 -1.672 1.00 96.12 91 SER A N 1
ATOM 763 C CA . SER A 1 91 ? 7.677 -4.453 -0.371 1.00 96.12 91 SER A CA 1
ATOM 764 C C . SER A 1 91 ? 6.803 -3.512 0.453 1.00 96.12 91 SER A C 1
ATOM 766 O O . SER A 1 91 ? 6.602 -3.751 1.645 1.00 96.12 91 SER A O 1
ATOM 768 N N . ASP A 1 92 ? 6.229 -2.490 -0.185 1.00 95.31 92 ASP A N 1
ATOM 769 C CA . ASP A 1 92 ? 5.316 -1.560 0.473 1.00 95.31 92 ASP A CA 1
ATOM 770 C C . ASP A 1 92 ? 4.049 -2.293 0.932 1.00 95.31 92 ASP A C 1
ATOM 772 O O . ASP A 1 92 ? 3.611 -2.121 2.070 1.00 95.31 92 ASP A O 1
ATOM 776 N N . ALA A 1 93 ? 3.496 -3.176 0.096 1.00 95.25 93 ALA A N 1
ATOM 777 C CA . ALA A 1 93 ? 2.310 -3.954 0.434 1.00 95.25 93 ALA A CA 1
ATOM 778 C C . ALA A 1 93 ? 2.549 -4.898 1.617 1.00 95.25 93 ALA A C 1
ATOM 780 O O . ALA A 1 93 ? 1.712 -4.963 2.515 1.00 95.25 93 ALA A O 1
ATOM 781 N N . ARG A 1 94 ? 3.708 -5.570 1.681 1.00 95.00 94 ARG A N 1
ATOM 782 C CA . ARG A 1 94 ? 4.087 -6.400 2.840 1.00 95.00 94 ARG A CA 1
ATOM 783 C C . ARG A 1 94 ? 4.189 -5.572 4.119 1.00 95.00 94 ARG A C 1
ATOM 785 O O . ARG A 1 94 ? 3.743 -6.026 5.169 1.00 95.00 94 ARG A O 1
ATOM 792 N N . ARG A 1 95 ? 4.750 -4.361 4.034 1.00 93.94 95 ARG A N 1
ATOM 793 C CA . ARG A 1 95 ? 4.878 -3.447 5.180 1.00 93.94 95 ARG A CA 1
ATOM 794 C C . ARG A 1 95 ? 3.516 -2.978 5.694 1.00 93.94 95 ARG A C 1
ATOM 796 O O . ARG A 1 95 ? 3.321 -2.931 6.902 1.00 93.94 95 ARG A O 1
ATOM 803 N N . VAL A 1 96 ? 2.608 -2.618 4.789 1.00 93.19 96 VAL A N 1
ATOM 804 C CA . VAL A 1 96 ? 1.308 -2.022 5.131 1.00 93.19 96 VAL A CA 1
ATOM 805 C C . VAL A 1 96 ? 0.275 -3.080 5.515 1.00 93.19 96 VAL A C 1
ATOM 807 O O . VAL A 1 96 ? -0.376 -2.956 6.545 1.00 93.19 96 VAL A O 1
ATOM 810 N N . LEU A 1 97 ? 0.108 -4.117 4.691 1.00 91.75 97 LEU A N 1
ATOM 811 C CA . LEU A 1 97 ? -0.974 -5.100 4.828 1.00 91.75 97 LEU A CA 1
ATOM 812 C C . LEU A 1 97 ? -0.590 -6.289 5.716 1.00 91.75 97 LEU A C 1
ATOM 814 O O . LEU A 1 97 ? -1.462 -7.008 6.200 1.00 91.75 97 LEU A O 1
ATOM 818 N N . GLY A 1 98 ? 0.708 -6.522 5.936 1.00 91.50 98 GLY A N 1
ATOM 819 C CA . GLY A 1 98 ? 1.194 -7.620 6.763 1.00 91.50 98 GLY A CA 1
ATOM 820 C C . GLY A 1 98 ? 0.699 -8.977 6.263 1.00 91.50 98 GLY A C 1
ATOM 821 O O . GLY A 1 98 ? 1.183 -9.485 5.257 1.00 91.50 98 GLY A O 1
ATOM 822 N N . ARG A 1 99 ? -0.263 -9.571 6.979 1.00 90.31 99 ARG A N 1
ATOM 823 C CA . ARG A 1 99 ? -0.802 -10.910 6.683 1.00 90.31 99 ARG A CA 1
ATOM 824 C C . ARG A 1 99 ? -1.728 -10.945 5.466 1.00 90.31 99 ARG A C 1
ATOM 826 O O . ARG A 1 99 ? -1.834 -11.992 4.842 1.00 90.31 99 ARG A O 1
ATOM 833 N N . ASP A 1 100 ? -2.329 -9.815 5.101 1.00 90.62 100 ASP A N 1
ATOM 834 C CA . ASP A 1 100 ? -3.316 -9.747 4.012 1.00 90.62 100 ASP A CA 1
ATOM 835 C C . ASP A 1 100 ? -2.661 -9.446 2.648 1.00 90.62 100 ASP A C 1
ATOM 837 O O . ASP A 1 100 ? -3.334 -9.182 1.648 1.00 90.62 100 ASP A O 1
ATOM 841 N N . VAL A 1 101 ? -1.324 -9.456 2.595 1.00 93.69 101 VAL A N 1
ATOM 842 C CA . VAL A 1 101 ? -0.560 -9.090 1.399 1.00 93.69 101 VAL A CA 1
ATOM 843 C C . VAL A 1 101 ? -0.781 -10.056 0.238 1.00 93.69 101 VAL A C 1
ATOM 845 O O . VAL A 1 101 ? -0.961 -9.604 -0.890 1.00 93.69 101 VAL A O 1
ATOM 848 N N . ASP A 1 102 ? -0.809 -11.363 0.498 1.00 92.19 102 ASP A N 1
ATOM 849 C CA . ASP A 1 102 ? -0.907 -12.378 -0.556 1.00 92.19 102 ASP A CA 1
ATOM 850 C C . ASP A 1 102 ? -2.279 -12.340 -1.238 1.00 92.19 102 ASP A C 1
ATOM 852 O O . ASP A 1 102 ? -2.380 -12.445 -2.462 1.00 92.19 102 ASP A O 1
ATOM 856 N N . GLU A 1 103 ? -3.344 -12.103 -0.467 1.00 92.19 103 GLU A N 1
ATOM 857 C CA . GLU A 1 103 ? -4.682 -11.876 -1.018 1.00 92.19 103 GLU A CA 1
ATOM 858 C C . GLU A 1 103 ? -4.703 -10.611 -1.882 1.00 92.19 103 GLU A C 1
ATOM 860 O O . GLU A 1 103 ? -5.242 -10.612 -2.987 1.00 92.19 103 GLU A O 1
ATOM 865 N N . TRP A 1 104 ? -4.081 -9.525 -1.419 1.00 91.56 104 TRP A N 1
ATOM 866 C CA . TRP A 1 104 ? -4.077 -8.274 -2.171 1.00 91.56 104 TRP A CA 1
ATOM 867 C C . TRP A 1 104 ? -3.255 -8.347 -3.463 1.00 91.56 104 TRP A C 1
ATOM 869 O O . TRP A 1 104 ? -3.708 -7.838 -4.485 1.00 91.56 104 TRP A O 1
ATOM 879 N N . LEU A 1 105 ? -2.087 -8.998 -3.443 1.00 91.81 105 LEU A N 1
ATOM 880 C CA . LEU A 1 105 ? -1.234 -9.169 -4.626 1.00 91.81 105 LEU A CA 1
ATOM 881 C C . LEU A 1 105 ? -1.825 -10.154 -5.643 1.00 91.81 105 LEU A C 1
ATOM 883 O O . LEU A 1 105 ? -1.617 -9.994 -6.845 1.00 91.81 105 LEU A O 1
ATOM 887 N N 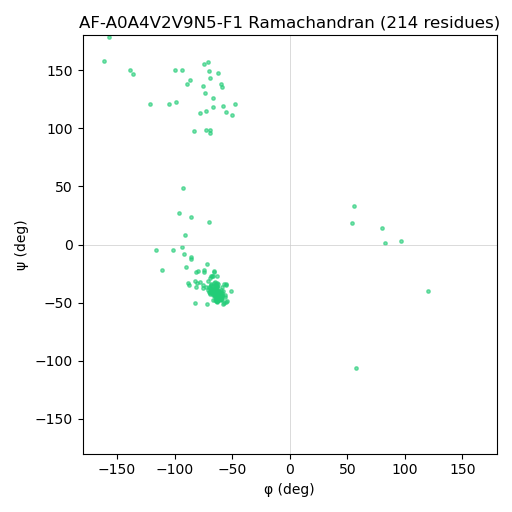. SER A 1 106 ? -2.565 -11.167 -5.184 1.00 90.31 106 SER A N 1
ATOM 888 C CA . SER A 1 106 ? -3.218 -12.140 -6.071 1.00 90.31 106 SER A CA 1
ATOM 889 C C . SER A 1 106 ? -4.523 -11.625 -6.677 1.00 90.31 106 SER A C 1
ATOM 891 O O . SER A 1 106 ? -4.944 -12.105 -7.733 1.00 90.31 106 SER A O 1
ATOM 893 N N . ARG A 1 107 ? -5.163 -10.640 -6.043 1.00 86.56 107 ARG A N 1
ATOM 894 C CA . ARG A 1 107 ? -6.427 -10.077 -6.506 1.00 86.56 107 ARG A CA 1
ATOM 895 C C . ARG A 1 107 ? -6.209 -9.111 -7.670 1.00 86.56 107 ARG A C 1
ATOM 897 O O . ARG A 1 107 ? -5.674 -8.019 -7.502 1.00 86.56 107 ARG A O 1
ATOM 904 N N . GLY A 1 108 ? -6.709 -9.497 -8.841 1.00 81.56 108 GLY A N 1
ATOM 905 C CA . GLY A 1 108 ? -6.760 -8.622 -10.010 1.00 81.56 108 GLY A CA 1
ATOM 906 C C . GLY A 1 108 ? -7.578 -7.356 -9.746 1.00 81.56 108 GLY A C 1
ATOM 907 O O . GLY A 1 108 ? -8.649 -7.410 -9.128 1.00 81.56 108 GLY A O 1
ATOM 908 N N . LEU A 1 109 ? -7.083 -6.209 -10.213 1.00 78.19 109 LEU A N 1
ATOM 909 C CA . LEU A 1 109 ? -7.785 -4.937 -10.065 1.00 78.19 109 LEU A CA 1
ATOM 910 C C . LEU A 1 109 ? -8.969 -4.830 -11.029 1.00 78.19 109 LEU A C 1
ATOM 912 O O . LEU A 1 109 ? -8.884 -5.138 -12.219 1.00 78.19 109 LEU A O 1
ATOM 916 N N . VAL A 1 110 ? -10.087 -4.330 -10.501 1.00 67.94 110 VAL A N 1
ATOM 917 C CA . VAL A 1 110 ? -11.284 -4.025 -11.288 1.00 67.94 110 VAL A CA 1
ATOM 918 C C . VAL A 1 110 ? -11.000 -2.776 -12.125 1.00 67.94 110 VAL A C 1
ATOM 920 O O . VAL A 1 110 ? -10.793 -1.700 -11.572 1.00 67.94 110 VAL A O 1
ATOM 923 N N . GLY A 1 111 ? -10.977 -2.928 -13.450 1.00 69.31 111 GLY A N 1
ATOM 924 C CA . GLY A 1 111 ? -10.714 -1.849 -14.412 1.00 69.31 111 GLY A CA 1
ATOM 925 C C . GLY A 1 111 ? -9.485 -2.100 -15.289 1.00 69.31 111 GLY A C 1
ATOM 926 O O . GLY A 1 111 ? -9.566 -1.912 -16.497 1.00 69.31 111 GLY A O 1
ATOM 927 N N . ASP A 1 112 ? -8.404 -2.642 -14.722 1.00 68.25 112 ASP A N 1
ATOM 928 C CA . ASP A 1 112 ? -7.154 -2.937 -15.445 1.00 68.25 112 ASP A CA 1
ATOM 929 C C . ASP A 1 112 ? -7.140 -4.380 -15.969 1.00 68.25 112 ASP A C 1
ATOM 931 O O . ASP A 1 112 ? -6.196 -5.135 -15.761 1.00 68.25 112 ASP A O 1
ATOM 935 N N . SER A 1 113 ? -8.219 -4.810 -16.633 1.00 75.31 113 SER A N 1
ATOM 936 C CA . SER A 1 113 ? -8.362 -6.159 -17.222 1.00 75.31 113 SER A CA 1
ATOM 937 C C . SER A 1 113 ? -8.126 -7.347 -16.265 1.00 75.31 113 SER A C 1
ATOM 939 O O . SER A 1 113 ? -7.922 -8.469 -16.718 1.00 75.31 113 SER A O 1
ATOM 941 N N . GLY A 1 114 ? -8.179 -7.127 -14.946 1.00 83.44 114 GLY A N 1
ATOM 942 C CA . GLY A 1 114 ? -7.846 -8.149 -13.949 1.00 83.44 114 GLY A CA 1
ATOM 943 C C . GLY A 1 114 ? -6.344 -8.337 -13.708 1.00 83.44 114 GLY A C 1
ATOM 944 O O . GLY A 1 114 ? -5.967 -9.326 -13.084 1.00 83.44 114 GLY A O 1
ATOM 945 N N . LEU A 1 115 ? -5.498 -7.405 -14.162 1.00 88.88 115 LEU A N 1
ATOM 946 C CA . LEU A 1 115 ? -4.063 -7.414 -13.880 1.00 88.88 115 LEU A CA 1
ATOM 947 C C . LEU A 1 115 ? -3.795 -7.282 -12.382 1.00 88.88 115 LEU A C 1
ATOM 949 O O . LEU A 1 115 ? -4.530 -6.614 -11.641 1.00 88.88 115 LEU A O 1
ATOM 953 N N . LYS A 1 116 ? -2.707 -7.909 -11.946 1.00 92.38 116 LYS A N 1
ATOM 954 C CA . LYS A 1 116 ? -2.242 -7.842 -10.563 1.00 92.38 116 LYS A CA 1
ATOM 955 C C . LYS A 1 116 ? -1.606 -6.481 -10.263 1.00 92.38 116 LYS A C 1
ATOM 957 O O . LYS A 1 116 ? -1.056 -5.846 -11.167 1.00 92.38 116 LYS A O 1
ATOM 962 N N . PRO A 1 117 ? -1.578 -6.041 -8.992 1.00 92.50 117 PRO A N 1
ATOM 963 C CA . PRO A 1 117 ? -0.970 -4.761 -8.618 1.00 92.50 117 PRO A CA 1
ATOM 964 C C . PRO A 1 117 ? 0.497 -4.609 -9.058 1.00 92.50 117 PRO A C 1
ATOM 966 O O . PRO A 1 117 ? 0.939 -3.516 -9.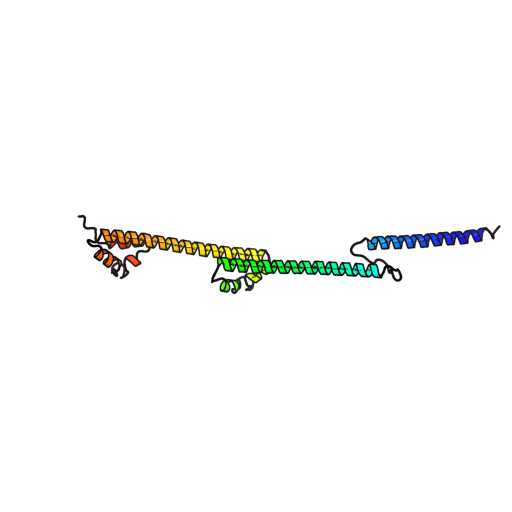424 1.00 92.50 117 PRO A O 1
ATOM 969 N N . GLU A 1 118 ? 1.258 -5.705 -9.046 1.00 93.69 118 GLU A N 1
ATOM 970 C CA . GLU A 1 118 ? 2.655 -5.741 -9.492 1.00 93.69 118 GLU A CA 1
ATOM 971 C C . GLU A 1 118 ? 2.796 -5.528 -11.003 1.00 93.69 118 GLU A C 1
ATOM 973 O O . GLU A 1 118 ? 3.662 -4.771 -11.437 1.00 93.69 118 GLU A O 1
ATOM 978 N N . GLU A 1 119 ? 1.896 -6.111 -11.794 1.00 93.44 119 GLU A N 1
ATOM 979 C CA . GLU A 1 119 ? 1.874 -5.993 -13.254 1.00 93.44 119 GLU A CA 1
ATOM 980 C C . GLU A 1 119 ? 1.479 -4.573 -13.675 1.00 93.44 119 GLU A C 1
ATOM 982 O O . GLU A 1 119 ? 2.127 -3.970 -14.532 1.00 93.44 119 GLU A O 1
ATOM 987 N N . VAL A 1 120 ? 0.477 -3.992 -13.004 1.00 94.06 120 VAL A N 1
ATOM 988 C CA . VAL A 1 120 ? 0.063 -2.596 -13.225 1.00 94.06 120 VAL A CA 1
ATOM 989 C C . VAL A 1 120 ? 1.197 -1.624 -12.881 1.00 94.06 120 VAL A C 1
ATOM 991 O O . VAL A 1 120 ? 1.435 -0.663 -13.615 1.00 94.06 120 VAL A O 1
ATOM 994 N N . SER A 1 121 ? 1.936 -1.890 -11.800 1.00 94.44 121 SER A N 1
ATOM 995 C CA . SER A 1 121 ? 3.090 -1.073 -11.394 1.00 94.44 121 SER A CA 1
ATOM 996 C C . SER A 1 121 ? 4.284 -1.223 -12.340 1.00 94.44 121 SER A C 1
ATOM 998 O O . SER A 1 121 ? 4.993 -0.253 -12.611 1.00 94.44 121 SER A O 1
ATOM 1000 N N . ALA A 1 122 ? 4.522 -2.427 -12.860 1.00 95.00 122 ALA A N 1
ATOM 1001 C CA . ALA A 1 122 ? 5.598 -2.682 -13.812 1.00 95.00 122 ALA A CA 1
ATOM 1002 C C . ALA A 1 122 ? 5.358 -1.954 -15.142 1.00 95.00 122 ALA A C 1
ATOM 1004 O O . ALA A 1 122 ? 6.298 -1.399 -15.716 1.00 95.00 122 ALA A O 1
ATOM 1005 N N . ALA A 1 123 ? 4.104 -1.910 -15.602 1.00 93.81 123 ALA A N 1
ATOM 1006 C CA . ALA A 1 123 ? 3.737 -1.390 -16.914 1.00 93.81 123 ALA A CA 1
ATOM 1007 C C . ALA A 1 123 ? 4.012 0.114 -17.101 1.00 93.81 123 ALA A C 1
ATOM 1009 O O . ALA A 1 123 ? 4.349 0.532 -18.206 1.00 93.81 123 ALA A O 1
ATOM 1010 N N . SER A 1 124 ? 3.864 0.935 -16.054 1.00 94.38 124 SER A N 1
ATOM 1011 C CA . SER A 1 124 ? 4.022 2.396 -16.154 1.00 94.38 124 SER A CA 1
ATOM 1012 C C . SER A 1 124 ? 4.259 3.059 -14.796 1.00 94.38 124 SER A C 1
ATOM 1014 O O . SER A 1 124 ? 3.865 2.519 -13.760 1.00 94.38 124 SER A O 1
ATOM 1016 N N . ASP A 1 125 ? 4.849 4.256 -14.808 1.00 94.62 125 ASP A N 1
ATOM 1017 C CA . ASP A 1 125 ? 5.006 5.080 -13.604 1.00 94.62 125 ASP A CA 1
ATOM 1018 C C . ASP A 1 125 ? 3.637 5.522 -13.065 1.00 94.62 125 ASP A C 1
ATOM 1020 O O . ASP A 1 125 ? 3.373 5.421 -11.868 1.00 94.62 125 ASP A O 1
ATOM 1024 N N . GLU A 1 126 ? 2.698 5.884 -13.944 1.00 94.75 126 GLU A N 1
ATOM 1025 C CA . GLU A 1 126 ? 1.337 6.237 -13.540 1.00 94.75 126 GLU A CA 1
ATOM 1026 C C . GLU A 1 126 ? 0.606 5.048 -12.907 1.00 94.75 126 GLU A C 1
ATOM 1028 O O . GLU A 1 126 ? -0.214 5.230 -12.003 1.00 94.75 126 GLU A O 1
ATOM 1033 N N . GLY A 1 127 ? 0.862 3.832 -13.399 1.00 93.19 127 GLY A N 1
ATOM 1034 C CA . GLY A 1 127 ? 0.361 2.592 -12.811 1.00 93.19 127 GLY A CA 1
ATOM 1035 C C . GLY A 1 127 ? 0.888 2.392 -11.396 1.00 93.19 127 GLY A C 1
ATOM 1036 O O . GLY A 1 127 ? 0.102 2.158 -10.475 1.00 93.19 127 GLY A O 1
ATOM 1037 N N . HIS A 1 128 ? 2.193 2.582 -11.201 1.00 95.12 128 HIS A N 1
ATOM 1038 C CA . HIS A 1 128 ? 2.823 2.510 -9.886 1.00 95.12 128 HIS A CA 1
ATOM 1039 C C . HIS A 1 128 ? 2.250 3.546 -8.910 1.00 95.12 128 HIS A C 1
ATOM 1041 O O . HIS A 1 128 ? 1.822 3.180 -7.815 1.00 95.12 128 HIS A O 1
ATOM 1047 N N . ASP A 1 129 ? 2.130 4.809 -9.319 1.00 95.31 129 ASP A N 1
ATOM 1048 C CA . ASP A 1 129 ? 1.571 5.879 -8.482 1.00 95.31 129 ASP A CA 1
ATOM 1049 C C . ASP A 1 129 ? 0.103 5.633 -8.113 1.00 95.31 129 ASP A C 1
ATOM 1051 O O . ASP A 1 129 ? -0.354 5.964 -7.012 1.00 95.31 129 ASP A O 1
ATOM 1055 N N . ARG A 1 130 ? -0.683 5.046 -9.026 1.00 93.81 130 ARG A N 1
ATOM 1056 C CA . ARG A 1 130 ? -2.048 4.602 -8.711 1.00 93.81 130 ARG A CA 1
ATOM 1057 C C . ARG A 1 130 ? -2.036 3.512 -7.645 1.00 93.81 130 ARG A C 1
ATOM 1059 O O . ARG A 1 130 ? -2.783 3.630 -6.675 1.00 93.81 130 ARG A O 1
ATOM 1066 N N . MET A 1 131 ? -1.195 2.489 -7.792 1.00 94.56 131 MET A N 1
ATOM 1067 C CA . MET A 1 131 ? -1.125 1.395 -6.818 1.00 94.56 131 MET A CA 1
ATOM 1068 C C . MET A 1 131 ? -0.654 1.879 -5.449 1.00 94.56 131 MET A C 1
ATOM 1070 O O . MET A 1 131 ? -1.237 1.491 -4.436 1.00 94.56 131 MET A O 1
ATOM 1074 N N . GLN A 1 132 ? 0.317 2.794 -5.406 1.00 95.12 132 GLN A N 1
ATOM 1075 C CA . GLN A 1 132 ? 0.741 3.426 -4.161 1.00 95.12 132 GLN A CA 1
ATOM 1076 C C . GLN A 1 132 ? -0.409 4.183 -3.487 1.00 95.12 132 GLN A C 1
ATOM 1078 O O . GLN A 1 132 ? -0.636 4.011 -2.292 1.00 95.12 132 GLN A O 1
ATOM 1083 N N . ARG A 1 133 ? -1.196 4.969 -4.235 1.00 94.75 133 ARG A N 1
ATOM 1084 C CA . ARG A 1 133 ? -2.366 5.669 -3.674 1.00 94.75 133 ARG A CA 1
ATOM 1085 C C . ARG A 1 133 ? -3.410 4.716 -3.102 1.00 94.75 133 ARG A C 1
ATOM 1087 O O . ARG A 1 133 ? -3.939 4.990 -2.027 1.00 94.75 133 ARG A O 1
ATOM 1094 N N . ILE A 1 134 ? -3.697 3.610 -3.789 1.00 93.44 134 ILE A N 1
ATOM 1095 C CA . ILE A 1 134 ? -4.625 2.585 -3.288 1.00 93.44 134 ILE A CA 1
ATOM 1096 C C . ILE A 1 1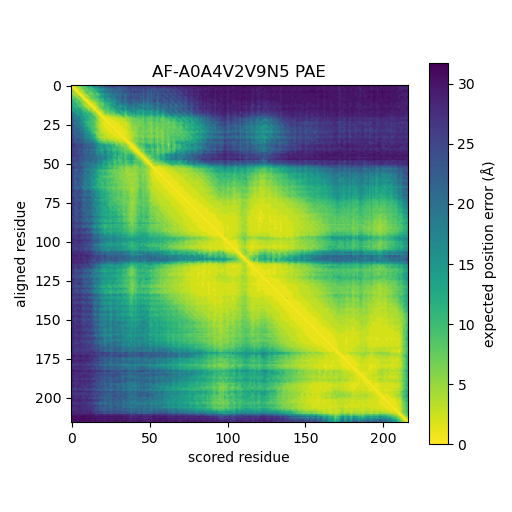34 ? -4.093 1.985 -1.984 1.00 93.44 134 ILE A C 1
ATOM 1098 O O . ILE A 1 134 ? -4.839 1.865 -1.011 1.00 93.44 134 ILE A O 1
ATOM 1102 N N . LEU A 1 135 ? -2.803 1.647 -1.946 1.00 94.31 135 LEU A N 1
ATOM 1103 C CA . LEU A 1 135 ? -2.173 1.060 -0.771 1.00 94.31 135 LEU A CA 1
ATOM 1104 C C . LEU A 1 135 ? -2.181 2.019 0.430 1.00 94.31 135 LEU A C 1
ATOM 1106 O O . LEU A 1 135 ? -2.587 1.624 1.520 1.00 94.31 135 LEU A O 1
ATOM 1110 N N . PHE A 1 136 ? -1.818 3.288 0.229 1.00 92.44 136 PHE A N 1
ATOM 1111 C CA . PHE A 1 136 ? -1.885 4.311 1.278 1.00 92.44 136 PHE A CA 1
ATOM 1112 C C . PHE A 1 136 ? -3.320 4.604 1.727 1.00 92.44 136 PHE A C 1
ATOM 1114 O O . PHE A 1 136 ? -3.556 4.895 2.899 1.00 92.44 136 PHE A O 1
ATOM 1121 N N . GLY A 1 137 ? -4.296 4.506 0.820 1.00 93.44 137 GLY A N 1
ATOM 1122 C CA . GLY A 1 137 ? -5.714 4.572 1.172 1.00 93.44 137 GLY A CA 1
ATOM 1123 C C . GLY A 1 137 ? -6.103 3.469 2.157 1.00 93.44 137 GLY A C 1
ATOM 1124 O O . GLY A 1 137 ? -6.710 3.758 3.187 1.00 93.44 137 GLY A O 1
ATOM 1125 N N . LYS A 1 138 ? -5.677 2.227 1.889 1.00 91.31 138 LYS A N 1
ATOM 1126 C CA . LYS A 1 138 ? -5.889 1.093 2.800 1.00 91.31 138 LYS A CA 1
ATOM 1127 C C . LYS A 1 138 ? -5.168 1.256 4.137 1.00 91.31 138 LYS A C 1
ATOM 1129 O O . LYS A 1 138 ? -5.754 0.950 5.168 1.00 91.31 138 LYS A O 1
ATOM 1134 N N . GLU A 1 139 ? -3.925 1.743 4.135 1.00 93.56 139 GLU A N 1
ATOM 1135 C CA . GLU A 1 139 ? -3.166 2.014 5.368 1.00 93.56 139 GLU A CA 1
ATOM 1136 C C . GLU A 1 139 ? -3.952 2.949 6.296 1.00 93.56 139 GLU A C 1
ATOM 1138 O O . GLU A 1 139 ? -4.182 2.627 7.461 1.00 93.56 139 GLU A O 1
ATOM 1143 N N . ARG A 1 140 ? -4.452 4.063 5.747 1.00 93.12 140 ARG A N 1
ATOM 1144 C CA . ARG A 1 140 ? -5.259 5.038 6.493 1.00 93.12 140 ARG A CA 1
ATOM 1145 C C . ARG A 1 140 ? -6.572 4.458 6.998 1.00 93.12 140 ARG A C 1
ATOM 1147 O O . ARG A 1 140 ? -6.982 4.766 8.113 1.00 93.12 140 ARG A O 1
ATOM 1154 N N . GLU A 1 141 ? -7.242 3.636 6.194 1.00 92.44 141 GLU A N 1
ATOM 1155 C CA . GLU A 1 141 ? -8.480 2.979 6.613 1.00 92.44 141 GLU A CA 1
ATOM 1156 C C . GLU A 1 141 ? -8.235 2.045 7.805 1.00 92.44 141 GLU A C 1
ATOM 1158 O O . GLU A 1 141 ? -8.970 2.096 8.792 1.00 92.44 141 GLU A O 1
ATOM 1163 N N . MET A 1 142 ? -7.175 1.234 7.755 1.00 90.38 142 MET A N 1
ATOM 1164 C CA . MET A 1 142 ? -6.809 0.346 8.860 1.00 90.38 142 MET A CA 1
ATOM 1165 C C . MET A 1 142 ? -6.420 1.124 10.119 1.00 90.38 142 MET A C 1
ATOM 1167 O O . MET A 1 142 ? -6.830 0.747 11.219 1.00 90.38 142 MET A O 1
ATOM 1171 N N . GLU A 1 143 ? -5.668 2.217 9.974 1.00 92.50 143 GLU A N 1
ATOM 1172 C CA . GLU A 1 143 ? -5.296 3.087 11.091 1.00 92.50 143 GLU A CA 1
ATOM 1173 C C . GLU A 1 143 ? -6.531 3.716 11.749 1.00 92.50 143 GLU A C 1
ATOM 1175 O O . GLU A 1 143 ? -6.676 3.675 12.973 1.00 92.50 143 GLU A O 1
ATOM 1180 N N . GLU A 1 144 ? -7.469 4.230 10.953 1.00 94.62 144 GLU A N 1
ATOM 1181 C CA . GLU A 1 144 ? -8.706 4.816 11.467 1.00 94.62 144 GLU A CA 1
ATOM 1182 C C . GLU A 1 144 ? -9.590 3.758 12.143 1.00 94.62 144 GLU A C 1
ATOM 1184 O O . GLU A 1 144 ? -10.101 3.988 13.240 1.00 94.62 144 GLU A O 1
ATOM 1189 N N . GLN A 1 145 ? -9.710 2.557 11.570 1.00 93.31 145 GLN A N 1
ATOM 1190 C CA . GLN A 1 145 ? -10.416 1.448 12.219 1.00 93.31 145 GLN A CA 1
ATOM 1191 C C . GLN A 1 145 ? -9.763 1.059 13.554 1.00 93.31 145 GLN A C 1
ATOM 1193 O O . GLN A 1 145 ? -10.462 0.838 14.549 1.00 93.31 145 GLN A O 1
ATOM 1198 N N . ALA A 1 146 ? -8.430 0.991 13.613 1.00 92.69 146 ALA A N 1
ATOM 1199 C CA . ALA A 1 146 ? -7.702 0.712 14.847 1.00 92.69 146 ALA A CA 1
ATOM 1200 C C . ALA A 1 146 ? -7.936 1.813 15.893 1.00 92.69 146 ALA A C 1
ATOM 1202 O O . ALA A 1 146 ? -8.221 1.520 17.059 1.00 92.69 146 ALA A O 1
ATOM 1203 N N . ARG A 1 147 ? -7.904 3.080 15.470 1.00 95.38 147 ARG A N 1
ATOM 1204 C CA . ARG A 1 147 ? -8.192 4.237 16.319 1.00 95.38 147 ARG A CA 1
ATOM 1205 C C . ARG A 1 147 ? -9.615 4.197 16.869 1.00 95.38 147 ARG A C 1
ATOM 1207 O O . ARG A 1 147 ? -9.805 4.375 18.072 1.00 95.38 147 ARG A O 1
ATOM 1214 N N . GLN A 1 148 ? -10.610 3.916 16.033 1.00 94.94 148 GLN A N 1
ATOM 1215 C CA . GLN A 1 148 ? -12.007 3.805 16.458 1.00 94.94 148 GLN A CA 1
ATOM 1216 C C . GLN A 1 148 ? -12.211 2.662 17.454 1.00 94.94 148 GLN A C 1
ATOM 1218 O O . GLN A 1 148 ? -12.869 2.858 18.477 1.00 94.94 148 GLN A O 1
ATOM 1223 N N . ARG A 1 149 ? -11.591 1.497 17.219 1.00 94.38 149 ARG A N 1
ATOM 1224 C CA . ARG A 1 149 ? -11.614 0.366 18.164 1.00 94.38 149 ARG A CA 1
ATOM 1225 C C . ARG A 1 149 ? -10.995 0.743 19.508 1.00 94.38 149 ARG A C 1
ATOM 1227 O O . ARG A 1 149 ? -11.565 0.427 20.550 1.00 94.38 149 ARG A O 1
ATOM 1234 N N . MET A 1 150 ? -9.872 1.458 19.495 1.00 95.75 150 MET A N 1
ATOM 1235 C CA . MET A 1 150 ? -9.223 1.950 20.711 1.00 95.75 150 MET A CA 1
ATOM 1236 C C . MET A 1 150 ? -10.122 2.931 21.475 1.00 95.75 150 MET A C 1
ATOM 1238 O O . MET A 1 150 ? -10.315 2.781 22.680 1.00 95.75 150 MET A O 1
ATOM 1242 N N . ILE A 1 151 ? -10.722 3.905 20.781 1.00 94.88 151 ILE A N 1
ATOM 1243 C CA . ILE A 1 151 ? -11.649 4.875 21.382 1.00 94.88 151 ILE A CA 1
ATOM 1244 C C . ILE A 1 151 ? -12.857 4.156 21.990 1.00 94.88 151 ILE A C 1
ATOM 1246 O O . ILE A 1 151 ? -13.219 4.437 23.132 1.00 94.88 151 ILE A O 1
ATOM 1250 N N . ALA A 1 152 ? -13.467 3.218 21.261 1.00 93.31 152 ALA A N 1
ATOM 1251 C CA . ALA A 1 152 ? -14.601 2.434 21.746 1.00 93.31 152 ALA A CA 1
ATOM 1252 C C . ALA A 1 152 ? -14.228 1.594 22.979 1.00 93.31 152 ALA A C 1
ATOM 1254 O O . ALA A 1 152 ? -14.963 1.585 23.965 1.00 93.31 152 ALA A O 1
ATOM 1255 N N . SER A 1 153 ? -13.053 0.957 22.968 1.00 94.12 153 SER A N 1
ATOM 1256 C CA . SER A 1 153 ? -12.522 0.218 24.118 1.00 94.12 153 SER A CA 1
ATOM 1257 C C . SER A 1 153 ? -12.335 1.124 25.339 1.00 94.12 153 SER A C 1
ATOM 1259 O O . SER A 1 153 ? -12.785 0.794 26.435 1.00 94.12 153 SER A O 1
ATOM 1261 N N . ASN A 1 154 ? -11.743 2.307 25.156 1.00 94.38 154 ASN A N 1
ATOM 1262 C CA . ASN A 1 154 ? -11.526 3.265 26.242 1.00 94.38 154 ASN A CA 1
ATOM 1263 C C . ASN A 1 154 ? -12.845 3.786 26.825 1.00 94.38 154 ASN A C 1
ATOM 1265 O O . ASN A 1 154 ? -12.984 3.864 28.047 1.00 94.38 154 ASN A O 1
ATOM 1269 N N . LYS A 1 155 ? -13.829 4.098 25.968 1.00 93.62 155 LYS A N 1
ATOM 1270 C CA . LYS A 1 155 ? -15.183 4.481 26.398 1.00 93.62 155 LYS A CA 1
ATOM 1271 C C . LYS A 1 155 ? -15.826 3.378 27.235 1.00 93.62 155 LYS A C 1
ATOM 1273 O O . LYS A 1 155 ? -16.282 3.656 28.340 1.00 93.62 155 LYS A O 1
ATOM 1278 N N . ARG A 1 156 ? -15.768 2.129 26.765 1.00 93.94 156 ARG A N 1
ATOM 1279 C CA . ARG A 1 156 ? -16.300 0.968 27.489 1.00 93.94 156 ARG A CA 1
ATOM 1280 C C . ARG A 1 156 ? -15.641 0.791 28.854 1.00 93.94 156 ARG A C 1
ATOM 1282 O O . ARG A 1 156 ? -16.340 0.619 29.847 1.00 93.94 156 ARG A O 1
ATOM 1289 N N . THR A 1 157 ? -14.314 0.860 28.933 1.00 94.75 157 THR A N 1
ATOM 1290 C CA . THR A 1 157 ? -13.584 0.737 30.205 1.00 94.75 157 THR A CA 1
ATOM 1291 C C . THR A 1 157 ? -13.954 1.854 31.179 1.00 94.75 157 THR A C 1
ATOM 1293 O O . THR A 1 157 ? -14.218 1.580 32.349 1.00 94.75 157 THR A O 1
ATOM 1296 N N . LYS A 1 158 ? -14.039 3.103 30.703 1.00 95.25 158 LYS A N 1
ATOM 1297 C CA . LYS A 1 158 ? -14.441 4.251 31.526 1.00 95.25 158 LYS A CA 1
ATOM 1298 C C . LYS A 1 158 ? -15.875 4.105 32.041 1.00 95.25 158 LYS A C 1
ATOM 1300 O O . LYS A 1 158 ? -16.103 4.261 33.238 1.00 95.25 158 LYS A O 1
ATOM 1305 N N . ALA A 1 159 ? -16.818 3.769 31.163 1.00 93.12 159 ALA A N 1
ATOM 1306 C CA . ALA A 1 159 ? -18.223 3.598 31.517 1.00 93.12 159 ALA A CA 1
ATOM 1307 C C . ALA A 1 159 ? -18.406 2.472 32.551 1.00 93.12 159 ALA A C 1
ATOM 1309 O O . ALA A 1 159 ? -19.098 2.647 33.554 1.00 93.12 159 ALA A O 1
ATOM 1310 N N . ARG A 1 160 ? -17.691 1.353 32.381 1.00 94.88 160 ARG A N 1
ATOM 1311 C CA . ARG A 1 160 ? -17.653 0.256 33.360 1.00 94.88 160 ARG A CA 1
ATOM 1312 C C . ARG A 1 160 ? -17.085 0.688 34.708 1.00 94.88 160 ARG A C 1
ATOM 1314 O O . ARG A 1 160 ? -17.687 0.380 35.727 1.00 94.88 160 ARG A O 1
ATOM 1321 N N . ALA A 1 161 ? -15.977 1.428 34.730 1.00 95.00 161 ALA A N 1
ATOM 1322 C CA . ALA A 1 161 ? -15.401 1.926 35.979 1.00 95.00 161 ALA A CA 1
ATOM 1323 C C . ALA A 1 161 ? -16.374 2.854 36.728 1.00 95.00 161 ALA A C 1
ATOM 1325 O O . ALA A 1 161 ? -16.550 2.725 37.939 1.00 95.00 161 ALA A O 1
ATOM 1326 N N . MET A 1 162 ? -17.057 3.749 36.006 1.00 94.75 162 MET A N 1
ATOM 1327 C CA . MET A 1 162 ? -18.083 4.624 36.583 1.00 94.75 162 MET A CA 1
ATOM 1328 C C . MET A 1 162 ? -19.277 3.833 37.121 1.00 94.75 162 MET A C 1
ATOM 1330 O O . MET A 1 162 ? -19.753 4.130 38.217 1.00 94.75 162 MET A O 1
ATOM 1334 N N . LEU A 1 163 ? -19.721 2.802 36.398 1.00 94.94 163 LEU A N 1
ATOM 1335 C CA . LEU A 1 163 ? -20.785 1.913 36.854 1.00 94.94 163 LEU A CA 1
ATOM 1336 C C . LEU A 1 163 ? -20.395 1.169 38.138 1.00 94.94 163 LEU A C 1
ATOM 1338 O O . LEU A 1 163 ? -21.187 1.130 39.076 1.00 94.94 163 LEU A O 1
ATOM 1342 N N . THR A 1 164 ? -19.180 0.619 38.206 1.00 94.25 164 THR A N 1
ATOM 1343 C CA . THR A 1 164 ? -18.685 -0.083 39.398 1.00 94.25 164 THR A CA 1
ATOM 1344 C C . THR A 1 164 ? -18.646 0.843 40.612 1.00 94.25 164 THR A C 1
ATOM 1346 O O . THR A 1 164 ? -19.135 0.473 41.678 1.00 94.25 164 THR A O 1
ATOM 1349 N N . MET A 1 165 ? -18.151 2.076 40.451 1.00 94.00 165 MET A N 1
ATOM 1350 C CA . MET A 1 165 ? -18.171 3.075 41.527 1.00 94.00 165 MET A CA 1
ATOM 1351 C C . MET A 1 165 ? -19.600 3.431 41.959 1.00 94.00 165 MET A C 1
ATOM 1353 O O . MET A 1 165 ? -19.889 3.510 43.152 1.00 94.00 165 MET A O 1
ATOM 1357 N N . ALA A 1 166 ? -20.512 3.633 41.005 1.00 92.44 166 ALA A N 1
ATOM 1358 C CA . ALA A 1 166 ? -21.904 3.959 41.305 1.00 92.44 166 ALA A CA 1
ATOM 1359 C C . ALA A 1 166 ? -22.620 2.814 42.036 1.00 92.44 166 ALA A C 1
ATOM 1361 O O . ALA A 1 166 ? -23.335 3.064 43.005 1.00 92.44 166 ALA A O 1
ATOM 1362 N N . ALA A 1 167 ? -22.386 1.565 41.624 1.00 92.50 167 ALA A N 1
ATOM 1363 C CA . ALA A 1 167 ? -22.909 0.387 42.305 1.00 92.50 167 ALA A CA 1
ATOM 1364 C C . ALA A 1 167 ? -22.350 0.278 43.733 1.00 92.50 167 ALA A C 1
ATOM 1366 O O . ALA A 1 167 ? -23.127 0.118 44.673 1.00 92.50 167 ALA A O 1
ATOM 1367 N N . GLY A 1 168 ? -21.039 0.461 43.920 1.00 92.19 168 GLY A N 1
ATOM 1368 C CA . GLY A 1 168 ? -20.413 0.463 45.248 1.00 92.19 168 GLY A CA 1
ATOM 1369 C C . GLY A 1 168 ? -21.009 1.505 46.204 1.00 92.19 168 GLY A C 1
ATOM 1370 O O . GLY A 1 168 ? -21.160 1.233 47.389 1.00 92.19 168 GLY A O 1
ATOM 1371 N N . ASN A 1 169 ? -21.428 2.665 45.687 1.00 90.69 169 ASN A N 1
ATOM 1372 C CA . ASN A 1 169 ? -22.092 3.709 46.477 1.00 90.69 169 ASN A CA 1
ATOM 1373 C C . ASN A 1 169 ? -23.597 3.462 46.708 1.00 90.69 169 ASN A C 1
ATOM 1375 O O . ASN A 1 169 ? -24.189 4.035 47.626 1.00 90.69 169 ASN A O 1
ATOM 1379 N N . ALA A 1 170 ? -24.247 2.676 45.848 1.00 90.50 170 ALA A N 1
ATOM 1380 C CA . ALA A 1 170 ? -25.684 2.417 45.908 1.00 90.50 170 ALA A CA 1
ATOM 1381 C C . ALA A 1 170 ? -26.033 1.236 46.828 1.00 90.50 170 ALA A C 1
ATOM 1383 O O . ALA A 1 170 ? -27.069 1.260 47.500 1.00 90.50 170 ALA A O 1
ATOM 1384 N N . PHE A 1 171 ? -25.182 0.209 46.868 1.00 90.69 171 PHE A N 1
ATOM 1385 C CA . PHE A 1 171 ? -25.374 -0.983 47.692 1.00 90.69 171 PHE A CA 1
ATOM 1386 C C . PHE A 1 171 ? -24.676 -0.859 49.052 1.00 90.69 171 PHE A C 1
ATOM 1388 O O . PHE A 1 171 ? -23.661 -0.193 49.201 1.00 90.69 171 PHE A O 1
ATOM 1395 N N . ALA A 1 172 ? -25.229 -1.519 50.074 1.00 87.50 172 ALA A N 1
ATOM 1396 C CA . ALA A 1 172 ? -24.691 -1.457 51.437 1.00 87.50 172 ALA A CA 1
ATOM 1397 C C . ALA A 1 172 ? -23.398 -2.271 51.632 1.00 87.50 172 ALA A C 1
ATOM 1399 O O . ALA A 1 172 ? -22.662 -2.025 52.584 1.00 87.50 172 ALA A O 1
ATOM 1400 N N . THR A 1 173 ? -23.152 -3.262 50.772 1.00 91.75 173 THR A N 1
ATOM 1401 C CA . THR A 1 173 ? -21.981 -4.145 50.815 1.00 91.75 173 THR A CA 1
ATOM 1402 C C . THR A 1 173 ? -21.417 -4.325 49.410 1.00 91.75 173 THR A C 1
ATOM 1404 O O . THR A 1 173 ? -22.167 -4.369 48.431 1.00 91.75 173 THR A O 1
ATOM 1407 N N . GLU A 1 174 ? -20.097 -4.477 49.316 1.00 91.56 174 GLU A N 1
ATOM 1408 C CA . GLU A 1 174 ? -19.382 -4.693 48.051 1.00 91.56 174 GLU A CA 1
ATOM 1409 C C . GLU A 1 174 ? -19.855 -5.966 47.334 1.00 91.56 174 GLU A C 1
ATOM 1411 O O . GLU A 1 174 ? -20.143 -5.936 46.143 1.00 91.56 174 GLU A O 1
ATOM 1416 N N . GLN A 1 175 ? -20.094 -7.047 48.083 1.00 93.31 175 GLN A N 1
ATOM 1417 C CA . GLN A 1 175 ? -20.607 -8.315 47.548 1.00 93.31 175 GLN A CA 1
ATOM 1418 C C . GLN A 1 175 ? -21.964 -8.164 46.842 1.00 93.31 175 GLN A C 1
ATOM 1420 O O . GLN A 1 175 ? -22.212 -8.815 45.830 1.00 93.31 175 GLN A O 1
ATOM 1425 N N . HIS A 1 176 ? -22.856 -7.300 47.345 1.00 92.38 176 HIS A N 1
ATOM 1426 C CA . HIS A 1 176 ? -24.133 -7.038 46.677 1.00 92.38 176 HIS A CA 1
ATOM 1427 C C . HIS A 1 176 ? -23.955 -6.205 45.404 1.00 92.38 176 HIS A C 1
ATOM 1429 O O . HIS A 1 176 ? -24.646 -6.464 44.418 1.00 92.38 176 HIS A O 1
ATOM 1435 N N . ALA A 1 177 ? -23.024 -5.244 45.403 1.00 92.88 177 ALA A N 1
ATOM 1436 C CA . ALA A 1 177 ? -22.682 -4.487 44.202 1.00 92.88 177 ALA A CA 1
ATOM 1437 C C . ALA A 1 177 ? -22.102 -5.409 43.118 1.00 92.88 177 ALA A C 1
ATOM 1439 O O . ALA A 1 177 ? -22.579 -5.396 41.984 1.00 92.88 177 ALA A O 1
ATOM 1440 N N . GLU A 1 178 ? -21.136 -6.259 43.469 1.00 94.06 178 GLU A N 1
ATOM 1441 C CA . GLU A 1 178 ? -20.540 -7.233 42.551 1.00 94.06 178 GLU A CA 1
ATOM 1442 C C . GLU A 1 178 ? -21.565 -8.239 42.023 1.00 94.06 178 GLU A C 1
ATOM 1444 O O . GLU A 1 178 ? -21.588 -8.519 40.821 1.00 94.06 178 GLU A O 1
ATOM 1449 N N . LEU A 1 179 ? -22.440 -8.759 42.892 1.00 94.31 179 LEU A N 1
ATOM 1450 C CA . LEU A 1 179 ? -23.504 -9.671 42.482 1.00 94.31 179 LEU A CA 1
ATOM 1451 C C . LEU A 1 179 ? -24.432 -8.995 41.471 1.00 94.31 179 LEU A C 1
ATOM 1453 O O . LEU A 1 179 ? -24.728 -9.576 40.430 1.00 94.31 179 LEU A O 1
ATOM 1457 N N . TRP A 1 180 ? -24.858 -7.759 41.733 1.00 94.25 180 TRP A N 1
ATOM 1458 C CA . TRP A 1 180 ? -25.733 -7.023 40.822 1.00 94.25 180 TRP A CA 1
ATOM 1459 C C . TRP A 1 180 ? -25.064 -6.736 39.470 1.00 94.25 180 TRP A C 1
ATOM 1461 O O . TRP A 1 180 ? -25.685 -6.921 38.428 1.00 94.25 180 TRP A O 1
ATOM 1471 N N . LEU A 1 181 ? -23.783 -6.352 39.462 1.00 94.75 181 LEU A N 1
ATOM 1472 C CA . LEU A 1 181 ? -23.035 -6.084 38.227 1.00 94.75 181 LEU A CA 1
ATOM 1473 C C . LEU A 1 181 ? -22.898 -7.324 37.332 1.00 94.75 181 LEU A C 1
ATOM 1475 O O . LEU A 1 181 ? -22.888 -7.194 36.104 1.00 94.75 181 LEU A O 1
ATOM 1479 N N . ASN A 1 182 ? -22.790 -8.507 37.942 1.00 95.12 182 ASN A N 1
ATOM 1480 C CA . ASN A 1 182 ? -22.503 -9.769 37.259 1.00 95.12 182 ASN A CA 1
ATOM 1481 C C . ASN A 1 182 ? -23.732 -10.660 37.026 1.00 95.12 182 ASN A C 1
ATOM 1483 O O . ASN A 1 182 ? -23.610 -11.695 36.366 1.00 95.12 182 ASN A O 1
ATOM 1487 N N . THR A 1 183 ? -24.907 -10.284 37.527 1.00 93.69 183 THR A N 1
ATOM 1488 C CA . THR A 1 183 ? -26.154 -11.034 37.325 1.00 93.69 183 THR A CA 1
ATOM 1489 C C . THR A 1 183 ? -27.006 -10.414 36.223 1.00 93.69 183 THR A C 1
ATOM 1491 O O . THR A 1 183 ? -26.934 -9.219 35.944 1.00 93.69 183 THR A O 1
ATOM 1494 N N . GLY A 1 184 ? -27.790 -11.249 35.539 1.00 91.81 184 GLY A N 1
ATOM 1495 C CA . GLY A 1 184 ? -28.708 -10.783 34.504 1.00 91.81 184 GLY A CA 1
ATOM 1496 C C . GLY A 1 184 ? -29.823 -9.938 35.114 1.00 91.81 184 GLY A C 1
ATOM 1497 O O . GLY A 1 184 ? -30.513 -10.390 36.027 1.00 91.81 184 GLY A O 1
ATOM 1498 N N . ASN A 1 185 ? -30.018 -8.723 34.604 1.00 89.56 185 ASN A N 1
ATOM 1499 C CA . ASN A 1 185 ? -31.067 -7.829 35.081 1.00 89.56 185 ASN A CA 1
ATOM 1500 C C . ASN A 1 185 ? -32.292 -7.906 34.147 1.00 89.56 185 ASN A C 1
ATOM 1502 O O . ASN A 1 185 ? -32.151 -7.619 32.955 1.00 89.56 185 ASN A O 1
ATOM 1506 N N . PRO A 1 186 ? -33.500 -8.247 34.639 1.00 90.06 186 PRO A N 1
ATOM 1507 C CA . PRO A 1 186 ? -34.711 -8.300 33.815 1.00 90.06 186 PRO A CA 1
ATOM 1508 C C . PRO A 1 186 ? -35.019 -6.991 33.078 1.00 90.06 186 PRO A C 1
ATOM 1510 O O . PRO A 1 186 ? -35.487 -7.030 31.941 1.00 90.06 186 PRO A O 1
ATOM 1513 N N . ALA A 1 187 ? -34.704 -5.839 33.680 1.00 88.12 187 ALA A N 1
ATOM 1514 C CA . ALA A 1 187 ? -34.896 -4.533 33.049 1.00 88.12 187 ALA A CA 1
ATOM 1515 C C . ALA A 1 187 ? -33.968 -4.321 31.840 1.00 88.12 187 ALA A C 1
ATOM 1517 O O . ALA A 1 187 ? -34.338 -3.650 30.884 1.00 88.12 187 ALA A O 1
ATOM 1518 N N . LEU A 1 188 ? -32.809 -4.985 31.839 1.00 91.12 188 LEU A N 1
ATOM 1519 C CA . LEU A 1 188 ? -31.852 -5.018 30.731 1.00 91.12 188 LEU A CA 1
ATOM 1520 C C . LEU A 1 188 ? -32.044 -6.267 29.853 1.00 91.12 188 LEU A C 1
ATOM 1522 O O . LEU A 1 188 ? -31.093 -6.767 29.254 1.00 91.12 188 LEU A O 1
ATOM 1526 N N . ARG A 1 189 ? -33.264 -6.825 29.809 1.00 91.50 189 ARG A N 1
ATOM 1527 C CA . ARG A 1 189 ? -33.609 -8.043 29.047 1.00 91.50 189 ARG A CA 1
ATOM 1528 C C . ARG A 1 189 ? -32.743 -9.259 29.408 1.00 91.50 189 ARG A C 1
ATOM 1530 O O . ARG A 1 189 ? -32.438 -10.088 28.557 1.00 91.50 189 ARG A O 1
ATOM 1537 N N . GLY A 1 190 ? -32.329 -9.356 30.670 1.00 91.94 190 GLY A N 1
ATOM 1538 C CA . GLY A 1 190 ? -31.474 -10.433 31.170 1.00 91.94 190 GLY A CA 1
ATOM 1539 C C . GLY A 1 190 ? -29.978 -10.223 30.920 1.00 91.94 190 GLY A C 1
ATOM 1540 O O . GLY A 1 190 ? -29.183 -11.071 31.323 1.00 91.94 190 GLY A O 1
ATOM 1541 N N . ALA A 1 191 ? -29.565 -9.107 30.312 1.00 93.06 191 ALA A N 1
ATOM 1542 C CA . ALA A 1 191 ? -28.153 -8.770 30.177 1.00 93.06 191 ALA A CA 1
ATOM 1543 C C . ALA A 1 191 ? -27.533 -8.403 31.534 1.00 93.06 191 ALA A C 1
ATOM 1545 O O . ALA A 1 191 ? -28.194 -7.854 32.422 1.00 93.06 191 ALA A O 1
ATOM 1546 N N . ARG A 1 192 ? -26.236 -8.688 31.681 1.00 94.69 192 ARG A N 1
ATOM 1547 C CA . ARG A 1 192 ? -25.452 -8.244 32.838 1.00 94.69 192 ARG A CA 1
ATOM 1548 C C . ARG A 1 192 ? -25.182 -6.741 32.718 1.00 94.69 192 ARG A C 1
ATOM 1550 O O . ARG A 1 192 ? -24.686 -6.330 31.664 1.00 94.69 192 ARG A O 1
ATOM 1557 N N . PRO A 1 193 ? -25.425 -5.924 33.760 1.00 94.44 193 PRO A N 1
ATOM 1558 C CA . PRO A 1 193 ? -25.156 -4.484 33.726 1.00 94.44 193 PRO A CA 1
ATOM 1559 C C . PRO A 1 193 ? -23.741 -4.129 33.252 1.00 94.44 193 PRO A C 1
ATOM 1561 O O . PRO A 1 193 ? -23.564 -3.207 32.455 1.00 94.4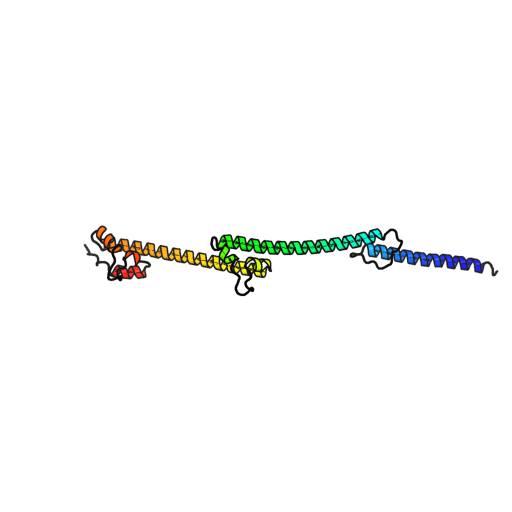4 193 PRO A O 1
ATOM 1564 N N . ILE A 1 194 ? -22.732 -4.902 33.671 1.00 93.25 194 ILE A N 1
ATOM 1565 C CA . ILE A 1 194 ? -21.338 -4.659 33.281 1.00 93.25 194 ILE A CA 1
ATOM 1566 C C . ILE A 1 194 ? -21.061 -4.924 31.794 1.00 93.25 194 ILE A C 1
ATOM 1568 O O . ILE A 1 194 ? -20.160 -4.320 31.211 1.00 93.25 194 ILE A O 1
ATOM 1572 N N . ASP A 1 195 ? -21.823 -5.806 31.149 1.00 93.25 195 ASP A N 1
ATOM 1573 C CA . ASP A 1 195 ? -21.691 -6.094 29.717 1.00 93.25 195 ASP A CA 1
ATOM 1574 C C . ASP A 1 195 ? -22.523 -5.181 28.840 1.00 93.25 195 ASP A C 1
ATOM 1576 O O . ASP A 1 195 ? -22.075 -4.846 27.746 1.00 93.25 195 ASP A O 1
ATOM 1580 N N . TYR A 1 196 ? -23.680 -4.755 29.341 1.00 93.31 196 TYR A N 1
ATOM 1581 C CA . TYR A 1 196 ? -24.539 -3.793 28.667 1.00 93.31 196 TYR A CA 1
ATOM 1582 C C . TYR A 1 196 ? -23.905 -2.394 28.606 1.00 93.31 196 TYR A C 1
ATOM 1584 O O . TYR A 1 196 ? -24.073 -1.678 27.626 1.00 93.31 196 TYR A O 1
ATOM 1592 N N . CYS A 1 197 ? -23.137 -2.015 29.632 1.00 92.94 197 CYS A N 1
ATOM 1593 C CA . CYS A 1 197 ? -22.468 -0.721 29.701 1.00 92.94 197 CYS A CA 1
ATOM 1594 C C . CYS A 1 197 ? -21.274 -0.650 28.730 1.00 92.94 197 CYS A C 1
ATOM 1596 O O . CYS A 1 197 ? -20.173 -1.143 29.015 1.00 92.94 197 CYS A O 1
ATOM 1598 N N . THR A 1 198 ? -21.502 -0.047 27.563 1.00 91.06 198 THR A N 1
ATOM 1599 C CA . THR A 1 198 ? -20.506 0.118 26.492 1.00 91.06 198 THR A CA 1
ATOM 1600 C C . THR A 1 198 ? -20.065 1.563 26.282 1.00 91.06 198 THR A C 1
ATOM 1602 O O . THR A 1 198 ? -18.983 1.800 25.747 1.00 91.06 198 THR A O 1
ATOM 1605 N N . ASP A 1 199 ? -20.880 2.523 26.705 1.00 92.50 199 ASP A N 1
ATOM 1606 C CA . ASP A 1 199 ? -20.679 3.957 26.514 1.00 92.50 199 ASP A CA 1
ATOM 1607 C C . ASP A 1 199 ? -21.441 4.775 27.574 1.00 92.50 199 ASP A C 1
ATOM 1609 O O . ASP A 1 199 ? -22.128 4.226 28.435 1.00 92.50 199 ASP A O 1
ATOM 1613 N N . ASP A 1 200 ? -21.320 6.103 27.522 1.00 91.00 200 ASP A N 1
ATOM 1614 C CA . ASP A 1 200 ? -21.939 6.995 28.513 1.00 91.00 200 ASP A CA 1
ATOM 1615 C C . ASP A 1 200 ? -23.484 6.981 28.443 1.00 91.00 200 ASP A C 1
ATOM 1617 O O . ASP A 1 200 ? -24.152 7.216 29.450 1.00 91.00 200 ASP A O 1
ATOM 1621 N N . GLY A 1 201 ? -24.065 6.677 27.275 1.00 91.75 201 GLY A N 1
ATOM 1622 C CA . GLY A 1 201 ? -25.516 6.570 27.094 1.00 91.75 201 GLY A CA 1
ATOM 1623 C C . GLY A 1 201 ? -26.092 5.325 27.767 1.00 91.75 201 GLY A C 1
ATOM 1624 O O . GLY A 1 201 ? -27.005 5.427 28.587 1.00 91.75 201 GLY A O 1
ATOM 1625 N N . THR A 1 202 ? -25.507 4.157 27.483 1.00 93.19 202 THR A N 1
ATOM 1626 C CA . THR A 1 202 ? -25.872 2.897 28.154 1.00 93.19 202 THR A CA 1
ATOM 1627 C C . THR A 1 202 ? -25.572 2.946 29.651 1.00 93.19 202 THR A C 1
ATOM 1629 O O . THR A 1 202 ? -26.339 2.402 30.442 1.00 93.19 202 THR A O 1
ATOM 1632 N N . LEU A 1 203 ? -24.519 3.657 30.075 1.00 93.62 203 LEU A N 1
ATOM 1633 C CA . LEU A 1 203 ? -24.272 3.932 31.490 1.00 93.62 203 LEU A CA 1
ATOM 1634 C C . LEU A 1 203 ? -25.457 4.665 32.128 1.00 93.62 203 LEU A C 1
ATOM 1636 O O . LEU A 1 203 ? -25.956 4.216 33.156 1.00 93.62 203 LEU A O 1
ATOM 1640 N N . ALA A 1 204 ? -25.923 5.765 31.531 1.00 92.44 204 ALA A N 1
ATOM 1641 C CA . ALA A 1 204 ? -27.040 6.538 32.073 1.00 92.44 204 ALA A CA 1
ATOM 1642 C C . ALA A 1 204 ? -28.313 5.688 32.230 1.00 92.44 204 ALA A C 1
ATOM 1644 O O . ALA A 1 204 ? -28.988 5.790 33.252 1.00 92.44 204 ALA A O 1
ATOM 1645 N N . GLU A 1 205 ? -28.598 4.810 31.265 1.00 92.75 205 GLU A N 1
ATOM 1646 C CA . GLU A 1 205 ? -29.716 3.863 31.330 1.00 92.75 205 GLU A CA 1
ATOM 1647 C C . GLU A 1 205 ? -29.554 2.864 32.485 1.00 92.75 205 GLU A C 1
ATOM 1649 O O . GLU A 1 205 ? -30.455 2.702 33.308 1.00 92.75 205 GLU A O 1
ATOM 1654 N N . VAL A 1 206 ? -28.378 2.244 32.613 1.00 93.31 206 VAL A N 1
ATOM 1655 C CA . VAL A 1 206 ? -28.101 1.270 33.679 1.00 93.31 206 VAL A CA 1
ATOM 1656 C C . VAL A 1 206 ? -28.182 1.912 35.068 1.00 93.31 206 VAL A C 1
ATOM 1658 O O . VAL A 1 206 ? -28.682 1.287 36.007 1.00 93.31 206 VAL A O 1
ATOM 1661 N N . LEU A 1 207 ? -27.743 3.166 35.210 1.00 92.50 207 LEU A N 1
ATOM 1662 C CA . LEU A 1 207 ? -27.805 3.902 36.475 1.00 92.50 207 LEU A CA 1
ATOM 1663 C C . LEU A 1 207 ? -29.245 4.131 36.965 1.00 92.50 207 LEU A C 1
ATOM 1665 O O . LEU A 1 207 ? -29.454 4.207 38.175 1.00 92.50 207 LEU A O 1
ATOM 1669 N N . LEU A 1 208 ? -30.245 4.181 36.076 1.00 92.06 208 LEU A N 1
ATOM 1670 C CA . LEU A 1 208 ? -31.660 4.298 36.469 1.00 92.06 208 LEU A CA 1
ATOM 1671 C C . LEU A 1 208 ? -32.169 3.069 37.230 1.00 92.06 208 LEU A C 1
ATOM 1673 O O . LEU A 1 208 ? -33.140 3.164 37.983 1.00 92.06 208 LEU A O 1
ATOM 1677 N N . HIS A 1 209 ? -31.518 1.922 37.042 1.00 89.62 209 HIS A N 1
ATOM 1678 C CA . HIS A 1 209 ? -31.880 0.662 37.681 1.00 89.62 209 HIS A CA 1
ATOM 1679 C C . HIS A 1 209 ? -31.123 0.403 38.985 1.00 89.62 209 HIS A C 1
ATOM 1681 O O . HIS A 1 209 ? -31.375 -0.612 39.640 1.00 89.62 209 HIS A O 1
ATOM 1687 N N . LEU A 1 210 ? -30.213 1.299 39.382 1.00 88.69 210 LEU A N 1
ATOM 1688 C CA . LEU A 1 210 ? -29.593 1.219 40.696 1.00 88.69 210 LEU A CA 1
ATOM 1689 C C . LEU A 1 210 ? -30.619 1.552 41.789 1.00 88.69 210 LEU A C 1
ATOM 1691 O O . LEU A 1 210 ? -31.457 2.445 41.618 1.00 88.69 210 LEU A O 1
ATOM 1695 N N . PRO A 1 211 ? -30.554 0.873 42.946 1.00 82.75 211 PRO A N 1
ATOM 1696 C CA . PRO A 1 211 ? -31.353 1.269 44.092 1.00 82.75 211 PRO A CA 1
ATOM 1697 C C . PRO A 1 211 ? -31.002 2.710 44.477 1.00 82.75 211 PRO A C 1
ATOM 1699 O O . PRO A 1 211 ? -29.832 3.094 44.522 1.00 82.75 211 PRO A O 1
ATOM 1702 N N . LYS A 1 212 ? -32.023 3.529 44.757 1.00 75.00 212 LYS A N 1
ATOM 1703 C CA . LYS A 1 212 ? -31.816 4.910 45.207 1.00 75.00 212 LYS A CA 1
ATOM 1704 C C . LYS A 1 212 ? -30.967 4.876 46.475 1.00 75.00 212 LYS A C 1
ATOM 1706 O O . LYS A 1 212 ? -31.381 4.268 47.462 1.00 75.00 212 LYS A O 1
ATOM 1711 N N . SER A 1 213 ? -29.794 5.511 46.421 1.00 60.06 213 SER A N 1
ATOM 1712 C CA . SER A 1 213 ? -28.851 5.560 47.537 1.00 60.06 213 SER A CA 1
ATOM 1713 C C . SER A 1 213 ? -29.591 5.937 48.820 1.00 60.06 213 SER A C 1
ATOM 1715 O O . SER A 1 213 ? -30.261 6.975 48.898 1.00 60.06 213 SER A O 1
ATOM 1717 N N . ARG A 1 214 ? -29.515 5.049 49.815 1.00 55.59 214 ARG A N 1
ATOM 1718 C CA . ARG A 1 214 ? -30.041 5.296 51.155 1.00 55.59 214 ARG A CA 1
ATOM 1719 C C . ARG A 1 214 ? -29.131 6.362 51.760 1.00 55.59 214 ARG A C 1
ATOM 1721 O O . ARG A 1 214 ? -28.055 6.028 52.245 1.00 55.59 214 ARG A O 1
ATOM 1728 N N . ARG A 1 215 ? -29.531 7.639 51.676 1.00 51.34 215 ARG A N 1
ATOM 1729 C CA . ARG A 1 215 ? -28.880 8.723 52.428 1.00 51.34 215 ARG A CA 1
ATOM 1730 C C . ARG A 1 215 ? -28.796 8.260 53.888 1.00 51.34 215 ARG A C 1
ATOM 1732 O O . ARG A 1 215 ? -29.841 8.046 54.501 1.00 51.34 215 ARG A O 1
ATOM 1739 N N . ARG A 1 216 ? -27.580 7.993 54.368 1.00 44.25 216 ARG A N 1
ATOM 1740 C CA . ARG A 1 216 ? -27.293 7.855 55.797 1.00 44.25 216 ARG A CA 1
ATOM 1741 C C . ARG A 1 216 ? -27.194 9.242 56.403 1.00 44.25 216 ARG A C 1
ATOM 1743 O O . ARG A 1 216 ? -26.634 10.122 55.713 1.00 44.25 216 ARG A O 1
#

Solvent-accessible surface area (backbone atoms only — not comparable to full-atom values): 11798 Å² total; per-residue (Å²): 127,75,69,65,66,53,57,61,50,56,54,48,53,51,54,53,52,49,48,53,54,48,51,51,50,49,52,53,51,54,51,48,53,50,29,73,75,37,86,76,69,61,84,88,64,90,57,84,88,48,101,50,51,68,59,52,52,50,51,50,51,52,50,51,53,47,52,53,49,52,52,52,50,51,55,48,51,52,50,53,52,20,50,50,38,20,53,49,52,52,54,52,37,43,70,66,49,51,88,55,28,65,62,54,51,69,42,43,39,92,84,60,90,50,42,27,56,44,56,43,13,30,76,33,71,71,37,30,56,51,49,51,51,55,51,53,51,49,45,52,50,53,52,50,52,52,49,52,52,50,53,50,50,52,40,20,55,50,27,36,54,52,48,53,54,51,34,50,67,36,35,97,44,64,69,58,23,54,49,55,38,71,34,60,34,72,93,58,77,48,39,27,53,56,73,62,21,47,29,70,68,44,32,56,59,54,56,71,72,51,62,78,58,77,83,125

Radius of gyration: 47.17 Å; Cα contacts (8 Å, |Δi|>4): 153; chains: 1; bounding box: 94×38×144 Å

pLDDT: mean 83.48, std 15.25, range [43.03, 97.0]

Secondary structure (DSSP, 8-state):
-TTHHHHHHHHHHHHHHHHHHHHHHHHHHHHHHHHHHSSS----S--TT-TTHHHHHHHHHHHHHHHHHHHHHHHHHHHHHHHHHHHHHHHHHHHHHGGGHHHHHHS--TTTTT--HHHHHHH-HHHHHHHHHHHHHHHHHHHHHHHHHHHHHHHHHHHHHHHHHHHHHHSSSHHHHHHHHHSPPGGGTT--HHHH--SHHHHHHHHTTSPPP---

Mean predicted aligned error: 12.95 Å

Nearest PDB structures (foldseek):
  2e92-assembly1_B  TM=1.739E-01  e=3.584E+00  Saccharomyces cerevisiae

Foldseek 3Di:
DPPVVVVVVVVVCVVVVVVVVVVVVVVVVVVVVVLVVDPPRDDPDDPPPDPCPVVNVVSNVVNVVVVVVVVVVVVVVLQVQLQVLLVVLLVLLCVQVVPCSVVQQCAFDDPPPRDGLSNLRSVDVVSSVVSVVVSVVSSVVVVVVVVVVVVQVVQLVVLLVVQLVLLCQLDPDSVVSVCQQQFQDVVNVGDRLSVQRRHPVSSVVSSVPGHDGPDD